Protein AF-A0A9E1M6R2-F1 (afdb_monomer)

Mean predicted aligned error: 16.64 Å

Foldseek 3Di:
DDDDDDDDDDDDDDDDDDDDDDDDDDDDDDDDDDDDDDDDDDDDPPPDDDDDDPLSVLLVVLVVCVVVLVLVVLLVSLVVVCVDPSSVQSNLVSLVSVLVVCVVVVVLVVSLVSLVSHPDPVSVVSNVVSVVSVQVQLQDWKKWKFKDFPVRDPPTDIDIFQDDAAEFEFDDFDPDDPWPQDAPKTKTWGGKMKMKMKIANSNQFKFFFKKKKKFWFQKAADDDFPCVVQQKDFDADPPRTGHTGIIMHTDGMDGHRDMDITMGIRDTIMIGRDQAATWMKIWIDTPPGDIDIGIHHYGYD

Solvent-accessible surface area (backbone atoms only — not comparable to full-atom values): 17392 Å² total; per-residue (Å²): 132,90,82,90,87,87,81,83,88,84,85,86,86,86,85,88,87,87,86,86,88,90,89,80,86,78,88,85,82,87,83,83,83,82,83,85,81,90,76,94,75,87,89,76,88,75,81,79,70,84,76,75,51,74,65,58,49,52,52,55,52,31,54,56,31,47,78,71,65,40,28,70,59,29,36,67,71,32,62,90,40,53,90,38,71,68,39,38,52,52,35,20,51,26,23,35,51,51,17,48,56,29,44,76,69,68,36,27,72,66,14,38,58,26,14,71,65,14,83,49,72,67,20,56,56,50,32,55,52,27,53,51,51,47,53,56,61,32,57,38,71,48,43,31,38,22,60,29,32,78,87,44,69,88,77,39,68,74,29,52,72,83,49,72,66,53,70,47,72,46,85,47,76,50,95,57,87,84,57,96,59,80,65,80,49,46,31,35,47,40,61,48,29,35,40,41,35,39,41,35,32,43,36,84,44,68,40,37,66,30,30,46,37,39,37,44,45,49,42,34,41,49,97,65,57,80,31,63,86,60,45,37,46,78,34,68,43,90,80,71,51,77,45,40,28,30,37,38,31,68,64,46,64,46,50,47,80,38,73,47,79,52,59,51,62,47,37,65,39,43,30,18,65,40,92,76,31,32,34,37,35,46,28,43,39,30,68,100,47,82,67,46,72,34,80,33,48,32,39,67,81

pLDDT: mean 73.63, std 22.1, range [27.33, 98.38]

Nearest PDB structures (foldseek):
  2jh2-assembly3_C  TM=4.286E-01  e=9.215E-04  Clostridium perfringens
  5efr-assembly1_A  TM=4.754E-01  e=1.009E+00  Rhodothermus marinus
  8jbc-assembly1_A  TM=6.191E-01  e=1.713E+00  Thermus thermophilus HB8
  8jbb-assembly1_B  TM=5.962E-01  e=2.044E+00  Thermus thermophilus HB8

Sequence (301 aa):
MQKKDNGMKKLLIIVIVLLSIIIVGGSMMFLVQIREKEEQSTGAVPTAVPTKTPEETIIEESKKLFSKGEYEQVISNLEPYTFNPEAEKLISYSHLNLGNELMNNEKYEEAIEHFRSSDESEAKEKLEICKKEVKKKSQIIVVQYAVNQSKNDEKGKYFSNGTGKLRFVSDTPLDGEWCDTGGKYITYTMPESMIHFVISNQTGKTLKNLKLILNFDGIALYESLDNTSNGFEYQNYINGLGGYAGAIGSFGTLQDGLQLSTTFSLQSSYSFDGSNGGNVTISVSADNFKTQSYKIPIVVK

Structure (mmCIF, N/CA/C/O backbone):
data_AF-A0A9E1M6R2-F1
#
_entry.id   AF-A0A9E1M6R2-F1
#
loop_
_atom_site.group_PDB
_atom_site.id
_atom_site.type_symbol
_atom_site.label_atom_id
_atom_site.label_alt_id
_atom_site.label_comp_id
_atom_site.label_asym_id
_atom_site.label_entity_id
_atom_site.label_seq_id
_atom_site.pdbx_PDB_ins_code
_atom_site.Cartn_x
_atom_site.Cartn_y
_atom_site.Cartn_z
_atom_site.occupancy
_atom_site.B_iso_or_equiv
_atom_site.auth_seq_id
_atom_site.auth_comp_id
_atom_site.auth_asym_id
_atom_site.auth_atom_id
_atom_site.pdbx_PDB_model_num
ATOM 1 N N . MET A 1 1 ? -38.088 -57.150 66.542 1.00 34.25 1 MET A N 1
ATOM 2 C CA . MET A 1 1 ? -36.724 -57.263 65.976 1.00 34.25 1 MET A CA 1
ATOM 3 C C . MET A 1 1 ? -36.508 -56.106 65.005 1.00 34.25 1 MET A C 1
ATOM 5 O O . MET A 1 1 ? -37.466 -55.727 64.354 1.00 34.25 1 MET A O 1
ATOM 9 N N . GLN A 1 2 ? -35.295 -55.536 65.035 1.00 35.91 2 GLN A N 1
ATOM 10 C CA . GLN A 1 2 ? -34.621 -54.531 64.172 1.00 35.91 2 GLN A CA 1
ATOM 11 C C . GLN A 1 2 ? -35.246 -54.251 62.775 1.00 35.91 2 GLN A C 1
ATOM 13 O O . GLN A 1 2 ? -35.790 -55.165 62.179 1.00 35.91 2 GLN A O 1
ATOM 18 N N . LYS A 1 3 ? -35.136 -53.078 62.125 1.00 33.22 3 LYS A N 1
ATOM 19 C CA . LYS A 1 3 ? -34.057 -52.067 62.096 1.00 33.22 3 LYS A CA 1
ATOM 20 C C . LYS A 1 3 ? -34.543 -50.776 61.387 1.00 33.22 3 LYS A C 1
ATOM 22 O O . LYS A 1 3 ? -35.443 -50.822 60.559 1.00 33.22 3 LYS A O 1
ATOM 27 N N . LYS A 1 4 ? -33.882 -49.665 61.724 1.00 43.06 4 LYS A N 1
ATOM 28 C CA . LYS A 1 4 ? -33.836 -48.332 61.081 1.00 43.06 4 LYS A CA 1
ATOM 29 C C . LYS A 1 4 ? -33.614 -48.404 59.556 1.00 43.06 4 LYS A C 1
ATOM 31 O O . LYS A 1 4 ? -32.762 -49.188 59.156 1.00 43.06 4 LYS A O 1
ATOM 36 N N . ASP A 1 5 ? -34.221 -47.496 58.783 1.00 37.03 5 ASP A N 1
ATOM 37 C CA . ASP A 1 5 ? -33.469 -46.719 57.781 1.00 37.03 5 ASP A CA 1
ATOM 38 C C . ASP A 1 5 ? -34.168 -45.412 57.352 1.00 37.03 5 ASP A C 1
ATOM 40 O O . ASP A 1 5 ? -35.364 -45.372 57.073 1.00 37.03 5 ASP A O 1
ATOM 44 N N . ASN A 1 6 ? -33.373 -44.338 57.347 1.00 43.81 6 ASN A N 1
ATOM 45 C CA . ASN A 1 6 ? -33.677 -42.982 56.883 1.00 43.81 6 ASN A CA 1
ATOM 46 C C . ASN A 1 6 ? -33.333 -42.885 55.389 1.00 43.81 6 ASN A C 1
ATOM 48 O O . ASN A 1 6 ? -32.253 -43.313 54.994 1.00 43.81 6 ASN A O 1
ATOM 52 N N . GLY A 1 7 ? -34.164 -42.227 54.575 1.00 32.25 7 GLY A N 1
ATOM 53 C CA . GLY A 1 7 ? -33.859 -42.060 53.150 1.00 32.25 7 GLY A CA 1
ATO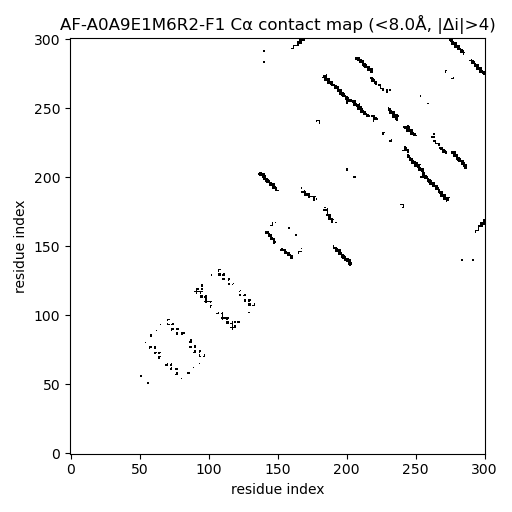M 54 C C . GLY A 1 7 ? -34.752 -41.067 52.411 1.00 32.25 7 GLY A C 1
ATOM 55 O O . GLY A 1 7 ? -35.666 -41.458 51.702 1.00 32.25 7 GLY A O 1
ATOM 56 N N . MET A 1 8 ? -34.460 -39.782 52.609 1.00 31.64 8 MET A N 1
ATOM 57 C CA . MET A 1 8 ? -34.693 -38.626 51.732 1.00 31.64 8 MET A CA 1
ATOM 58 C C . MET A 1 8 ? -35.264 -38.826 50.305 1.00 31.64 8 MET A C 1
ATOM 60 O O . MET A 1 8 ? -34.747 -39.604 49.510 1.00 31.64 8 MET A O 1
ATOM 64 N N . LYS A 1 9 ? -36.097 -37.830 49.950 1.00 35.94 9 LYS A N 1
ATOM 65 C CA . LYS A 1 9 ? -36.224 -37.142 48.644 1.00 35.94 9 LYS A CA 1
ATOM 66 C C . LYS A 1 9 ? -37.046 -37.824 47.546 1.00 35.94 9 LYS A C 1
ATOM 68 O O . LYS A 1 9 ? -36.566 -38.707 46.848 1.00 35.94 9 LYS A O 1
ATOM 73 N N . LYS A 1 10 ? -38.204 -37.214 47.263 1.00 34.09 10 LYS A N 1
ATOM 74 C CA . LYS A 1 10 ? -38.639 -36.825 45.907 1.00 34.09 10 LYS A CA 1
ATOM 75 C C . LYS A 1 10 ? -39.734 -35.752 46.010 1.00 34.09 10 LYS A C 1
ATOM 77 O O . LYS A 1 10 ? -40.898 -36.063 46.228 1.00 34.09 10 LYS A O 1
ATOM 82 N N . LEU A 1 11 ? -39.328 -34.487 45.886 1.00 34.81 11 LEU A N 1
ATOM 83 C CA . LEU A 1 11 ? -40.219 -33.356 45.622 1.00 34.81 11 LEU A CA 1
ATOM 84 C C . LEU A 1 11 ? -40.408 -33.288 44.098 1.00 34.81 11 LEU A C 1
ATOM 86 O O . LEU A 1 11 ? -39.423 -33.234 43.362 1.00 34.81 11 LEU A O 1
ATOM 90 N N . LEU A 1 12 ? -41.651 -33.368 43.631 1.00 29.39 12 LEU A N 1
ATOM 91 C CA . LEU A 1 12 ? -42.012 -33.356 42.214 1.00 29.39 12 LEU A CA 1
ATOM 92 C C . LEU A 1 12 ? -42.253 -31.896 41.787 1.00 29.39 12 LEU A C 1
ATOM 94 O O . LEU A 1 12 ? -43.190 -31.265 42.266 1.00 29.39 12 LEU A O 1
ATOM 98 N N . ILE A 1 13 ? -41.387 -31.351 40.929 1.00 35.69 13 ILE A N 1
ATOM 99 C CA . ILE A 1 13 ? -41.519 -30.004 40.347 1.00 35.69 13 ILE A CA 1
ATOM 100 C C . ILE A 1 13 ? -42.405 -30.115 39.098 1.00 35.69 13 ILE A C 1
ATOM 102 O O . ILE A 1 13 ? -42.062 -30.847 38.172 1.00 35.69 13 ILE A O 1
ATOM 106 N N . ILE A 1 14 ? -43.528 -29.394 39.056 1.00 32.38 14 ILE A N 1
ATOM 107 C CA . ILE A 1 14 ? -44.359 -29.240 37.851 1.00 32.38 14 ILE A CA 1
ATOM 108 C C . ILE A 1 14 ? -44.050 -27.869 37.240 1.00 32.38 14 ILE A C 1
ATOM 110 O O . ILE A 1 14 ? -44.327 -26.839 37.849 1.00 32.38 14 ILE A O 1
ATOM 114 N N . VAL A 1 15 ? -43.467 -27.869 36.039 1.00 33.22 15 VAL A N 1
ATOM 115 C CA . VAL A 1 15 ? -43.201 -26.683 35.210 1.00 33.22 15 VAL A CA 1
ATOM 116 C C . VAL A 1 15 ? -44.259 -26.632 34.107 1.00 33.22 15 VAL A C 1
ATOM 118 O O . VAL A 1 15 ? -44.383 -27.587 33.343 1.00 33.22 15 VAL A O 1
ATOM 121 N N . ILE A 1 16 ? -45.012 -25.535 34.001 1.00 33.88 16 ILE A N 1
ATOM 122 C CA . ILE A 1 16 ? -45.909 -25.269 32.865 1.00 33.88 16 ILE A CA 1
ATOM 123 C C . ILE A 1 16 ? -45.375 -24.035 32.132 1.00 33.88 16 ILE A C 1
ATOM 125 O O . ILE A 1 16 ? -45.380 -22.939 32.686 1.00 33.88 16 ILE A O 1
ATOM 129 N N . VAL A 1 17 ? -44.913 -24.220 30.891 1.00 33.38 17 VAL A N 1
ATOM 130 C CA . VAL A 1 17 ? -44.515 -23.150 29.960 1.00 33.38 17 VAL A CA 1
ATOM 131 C C . VAL A 1 17 ? -45.474 -23.183 28.773 1.00 33.38 17 VAL A C 1
ATOM 133 O O . VAL A 1 17 ? -45.620 -24.220 28.130 1.00 33.38 17 VAL A O 1
ATOM 136 N N . LEU A 1 18 ? -46.115 -22.054 28.472 1.00 27.95 18 LEU A N 1
ATOM 137 C CA . LEU A 1 18 ? -46.929 -21.857 27.271 1.00 27.95 18 LEU A CA 1
ATOM 138 C C . LEU A 1 18 ? -46.376 -20.642 26.516 1.00 27.95 18 LEU A C 1
ATOM 140 O O . LEU A 1 18 ? -46.246 -19.561 27.084 1.00 27.95 18 LEU A O 1
ATOM 144 N N . LEU A 1 19 ? -46.002 -20.860 25.254 1.00 39.41 19 LEU A N 1
ATOM 145 C CA . LEU A 1 19 ? -45.293 -19.925 24.376 1.00 39.41 19 LEU A CA 1
ATOM 146 C C . LEU A 1 19 ? -46.191 -19.601 23.171 1.00 39.41 19 LEU A C 1
ATOM 148 O O . LEU A 1 19 ? -46.704 -20.512 22.524 1.00 39.41 19 LEU A O 1
ATOM 152 N N . SER A 1 20 ? -46.380 -18.320 22.845 1.00 28.34 20 SER A N 1
ATOM 153 C CA . SER A 1 20 ? -46.915 -17.850 21.555 1.00 28.34 20 SER A CA 1
ATOM 154 C C . SER A 1 20 ? -46.425 -16.421 21.281 1.00 28.34 20 SER A C 1
ATOM 156 O O . SER A 1 20 ? -46.509 -15.559 22.149 1.00 28.34 20 SER A O 1
ATOM 158 N N . ILE A 1 21 ? -45.881 -16.208 20.081 1.00 39.59 21 ILE A N 1
ATOM 159 C CA . ILE A 1 21 ? -45.197 -14.999 19.577 1.00 39.59 21 ILE A CA 1
ATOM 160 C C . ILE A 1 21 ? -46.195 -14.088 18.825 1.00 39.59 21 ILE A C 1
ATOM 162 O O . ILE A 1 21 ? -47.072 -14.630 18.160 1.00 39.59 21 ILE A O 1
ATOM 166 N N . ILE A 1 22 ? -46.034 -12.748 18.877 1.00 32.75 22 ILE A N 1
ATOM 167 C CA . ILE A 1 22 ? -45.990 -11.784 17.735 1.00 32.75 22 ILE A CA 1
ATOM 168 C C . ILE A 1 22 ? -45.670 -10.350 18.238 1.00 32.75 22 ILE A C 1
ATOM 170 O O . ILE A 1 22 ? -46.000 -9.962 19.352 1.00 32.75 22 ILE A O 1
ATOM 174 N N . ILE A 1 23 ? -44.940 -9.626 17.384 1.00 43.47 23 ILE A N 1
ATOM 175 C CA . ILE A 1 23 ? -44.046 -8.465 17.551 1.00 43.47 23 ILE A CA 1
ATOM 176 C C . ILE A 1 23 ? -44.792 -7.114 17.582 1.00 43.47 23 ILE A C 1
ATOM 178 O O . ILE A 1 23 ? -45.722 -6.958 16.805 1.00 43.47 23 ILE A O 1
ATOM 182 N N . VAL A 1 24 ? -44.343 -6.140 18.398 1.00 31.27 24 VAL A N 1
ATOM 183 C CA . VAL A 1 24 ? -43.940 -4.743 18.050 1.00 31.27 24 VAL A CA 1
ATOM 184 C C . VAL A 1 24 ? -43.582 -4.003 19.352 1.00 31.27 24 VAL A C 1
ATOM 186 O O . VAL A 1 24 ? -44.430 -3.844 20.218 1.00 31.27 24 VAL A O 1
ATOM 189 N N . GLY A 1 25 ? -42.340 -3.509 19.443 1.00 33.47 25 GLY A N 1
ATOM 190 C CA . GLY A 1 25 ? -41.947 -2.342 20.249 1.00 33.47 25 GLY A CA 1
ATOM 191 C C . GLY A 1 25 ? -42.124 -2.418 21.771 1.00 33.47 25 GLY A C 1
ATOM 192 O O . GLY A 1 25 ? -43.194 -2.136 22.293 1.00 33.47 25 GLY A O 1
ATOM 193 N N . GLY A 1 26 ? -41.018 -2.640 22.486 1.00 30.48 26 GLY A N 1
ATOM 194 C CA . GLY A 1 26 ? -40.918 -2.371 23.924 1.00 30.48 26 GLY 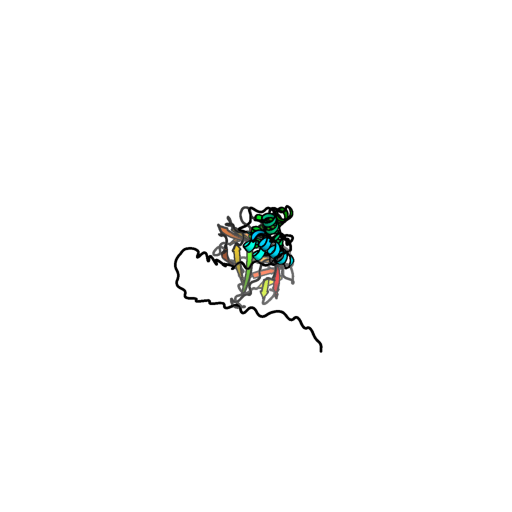A CA 1
ATOM 195 C C . GLY A 1 26 ? -40.757 -3.633 24.765 1.00 30.48 26 GLY A C 1
ATOM 196 O O . GLY A 1 26 ? -41.666 -4.445 24.882 1.00 30.48 26 GLY A O 1
ATOM 197 N N . SER A 1 27 ? -39.562 -3.774 25.334 1.00 32.22 27 SER A N 1
ATOM 198 C CA . SER A 1 27 ? -39.138 -4.708 26.385 1.00 32.22 27 SER A CA 1
ATOM 199 C C . SER A 1 27 ? -40.266 -5.326 27.232 1.00 32.22 27 SER A C 1
ATOM 201 O O . SER A 1 27 ? -40.886 -4.638 28.044 1.00 32.22 27 SER A O 1
ATOM 203 N N . MET A 1 28 ? -40.469 -6.645 27.111 1.00 30.80 28 MET A N 1
ATOM 204 C CA . MET A 1 28 ? -41.225 -7.435 28.090 1.00 30.8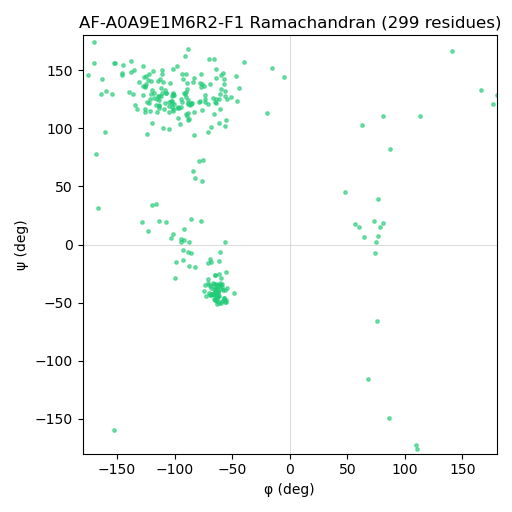0 28 MET A CA 1
ATOM 205 C C . MET A 1 28 ? -40.346 -7.737 29.309 1.00 30.80 28 MET A C 1
ATOM 207 O O . MET A 1 28 ? -39.296 -8.363 29.187 1.00 30.80 28 MET A O 1
ATOM 211 N N . MET A 1 29 ? -40.810 -7.331 30.488 1.00 29.52 29 MET A N 1
ATOM 212 C CA . MET A 1 29 ? -40.253 -7.712 31.783 1.00 29.52 29 MET A CA 1
ATOM 213 C C . MET A 1 29 ? -41.076 -8.897 32.321 1.00 29.52 29 MET A C 1
ATOM 215 O O . MET A 1 29 ? -42.281 -8.759 32.529 1.00 29.52 29 MET A O 1
ATOM 219 N N . PHE A 1 30 ? -40.464 -10.068 32.523 1.00 33.03 30 PHE A N 1
ATOM 220 C CA . PHE A 1 30 ? -41.125 -11.208 33.172 1.00 33.03 30 PHE A CA 1
ATOM 221 C C . PHE A 1 30 ? -40.928 -11.124 34.691 1.00 33.03 30 PHE A C 1
ATOM 223 O O . PHE A 1 30 ? -39.815 -11.274 35.186 1.00 33.03 30 PHE A O 1
ATOM 230 N N . LEU A 1 31 ? -42.014 -10.910 35.438 1.00 27.33 31 LEU A N 1
ATOM 231 C CA . LEU A 1 31 ? -42.041 -11.024 36.898 1.00 27.33 31 LEU A CA 1
ATOM 232 C C . LEU A 1 31 ? -42.544 -12.420 37.283 1.00 27.33 31 LEU A C 1
ATOM 234 O O . LEU A 1 31 ? -43.740 -12.700 37.218 1.00 27.33 31 LEU A O 1
ATOM 238 N N . VAL A 1 32 ? -41.632 -13.300 37.698 1.00 31.05 32 VAL A N 1
ATOM 239 C CA . VAL A 1 32 ? -41.983 -14.577 38.334 1.00 31.05 32 VAL A CA 1
ATOM 240 C C . VAL A 1 32 ? -42.116 -14.332 39.838 1.00 31.05 32 VAL A C 1
ATOM 242 O O . VAL A 1 32 ? -41.119 -14.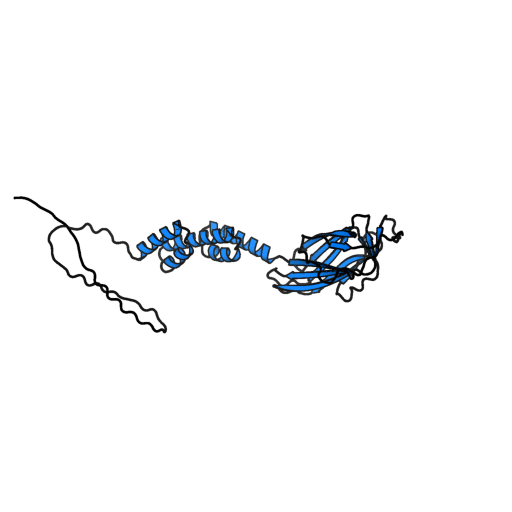142 40.528 1.00 31.05 32 VAL A O 1
ATOM 245 N N . GLN A 1 33 ? -43.346 -14.327 40.361 1.00 30.38 33 GLN A N 1
ATOM 246 C CA . GLN A 1 33 ? -43.585 -14.365 41.807 1.00 30.38 33 GLN A CA 1
ATOM 247 C C . GLN A 1 33 ? -43.630 -15.821 42.286 1.00 30.38 33 GLN A C 1
ATOM 249 O O . GLN A 1 33 ? -44.595 -16.539 42.027 1.00 30.38 33 GLN A O 1
ATOM 254 N N . ILE A 1 34 ? -42.594 -16.250 43.009 1.00 36.25 34 ILE A N 1
ATOM 255 C CA . ILE A 1 34 ? -42.606 -17.505 43.769 1.00 36.25 34 ILE A CA 1
ATOM 256 C C . ILE A 1 34 ? -43.232 -17.207 45.137 1.00 36.25 34 ILE A C 1
ATOM 258 O O . ILE A 1 34 ? -42.744 -16.351 45.872 1.00 36.25 34 ILE A O 1
ATOM 262 N N . ARG A 1 35 ? -44.331 -17.890 45.475 1.00 33.12 35 ARG A N 1
ATOM 263 C CA . ARG A 1 35 ? -44.997 -17.798 46.783 1.00 33.12 35 ARG A CA 1
ATOM 264 C C . ARG A 1 35 ? -44.662 -19.061 47.578 1.00 33.12 35 ARG A C 1
ATOM 266 O O . ARG A 1 35 ? -45.255 -20.109 47.329 1.00 33.12 35 ARG A O 1
ATOM 273 N N . GLU A 1 36 ? -43.696 -18.983 48.490 1.00 35.50 36 GLU A N 1
ATOM 274 C CA . GLU A 1 36 ? -43.410 -20.079 49.422 1.00 35.50 36 GLU A CA 1
ATOM 275 C C . GLU A 1 36 ? -44.438 -20.105 50.561 1.00 35.50 36 GLU A C 1
ATOM 277 O O . GLU A 1 36 ? -44.886 -19.072 51.060 1.00 35.50 36 GLU A O 1
ATOM 282 N N . LYS A 1 37 ? -44.859 -21.318 50.926 1.00 30.59 37 LYS A N 1
ATOM 283 C CA . LYS A 1 37 ? -45.813 -21.606 51.997 1.00 30.59 37 LYS A CA 1
ATOM 284 C C . LYS A 1 37 ? -44.995 -21.911 53.255 1.00 30.59 37 LYS A C 1
ATOM 286 O O . LYS A 1 37 ? -44.219 -22.861 53.242 1.00 30.59 37 LYS A O 1
ATOM 291 N N . GLU A 1 38 ? -45.147 -21.112 54.308 1.00 33.72 38 GLU A N 1
ATOM 292 C CA . GLU A 1 38 ? -44.498 -21.364 55.600 1.00 33.72 38 GLU A CA 1
ATOM 293 C C . GLU A 1 38 ? -45.065 -22.631 56.259 1.00 33.72 38 GLU A C 1
ATOM 295 O O . GLU A 1 38 ? -46.271 -22.734 56.492 1.00 33.72 38 GLU A O 1
ATOM 300 N N . GLU A 1 39 ? -44.187 -23.568 56.620 1.00 32.66 39 GLU A N 1
ATOM 301 C CA . GLU A 1 39 ? -44.445 -24.560 57.666 1.00 32.66 39 GLU A CA 1
ATOM 302 C C . GLU A 1 39 ? -43.490 -24.298 58.838 1.00 32.66 39 GLU A C 1
ATOM 304 O O . GLU A 1 39 ? -42.267 -24.320 58.697 1.00 32.66 39 GLU A O 1
ATOM 309 N N . GLN A 1 40 ? -44.068 -24.028 60.012 1.00 37.50 40 GLN A N 1
ATOM 310 C CA . GLN A 1 40 ? -43.354 -23.909 61.280 1.00 37.50 40 GLN A CA 1
ATOM 311 C C . GLN A 1 40 ? -42.720 -25.250 61.668 1.00 37.50 40 GLN A C 1
ATOM 313 O O . GLN A 1 40 ? -43.425 -26.227 61.914 1.00 37.50 40 GLN A O 1
ATOM 318 N N . SER A 1 41 ? -41.397 -25.268 61.842 1.00 32.44 41 SER A N 1
ATOM 319 C CA . SER A 1 41 ? -40.707 -26.301 62.615 1.00 32.44 41 SER A CA 1
ATOM 320 C C . SER A 1 41 ? -39.593 -25.682 63.454 1.00 32.44 41 SER A C 1
ATOM 322 O O . SER A 1 41 ? -38.784 -24.881 62.994 1.00 32.44 41 SER A O 1
ATOM 324 N N . THR A 1 42 ? -39.599 -26.057 64.724 1.00 38.22 42 THR A N 1
ATOM 325 C CA . THR A 1 42 ? -38.777 -25.576 65.833 1.00 38.22 42 THR A CA 1
ATOM 326 C C . THR A 1 42 ? -37.269 -25.767 65.636 1.00 38.22 42 THR A C 1
ATOM 328 O O . THR A 1 42 ? -36.822 -26.879 65.373 1.00 38.22 42 THR A O 1
ATOM 331 N N . GLY A 1 43 ? -36.494 -24.715 65.932 1.00 40.28 43 GLY A N 1
ATOM 332 C CA . GLY A 1 43 ? -35.171 -24.823 66.562 1.00 40.28 43 GLY A CA 1
ATOM 333 C C . GLY A 1 43 ? -33.948 -25.020 65.660 1.00 40.28 43 GLY A C 1
ATOM 334 O O . GLY A 1 43 ? -33.424 -26.123 65.582 1.00 40.28 43 GLY A O 1
ATOM 335 N N . ALA A 1 44 ? -33.431 -23.926 65.095 1.00 36.00 44 ALA A N 1
ATOM 336 C CA . ALA A 1 44 ? -32.004 -23.568 65.014 1.00 36.00 44 ALA A CA 1
ATOM 337 C C . ALA A 1 44 ? -31.904 -22.229 64.268 1.00 36.00 44 ALA A C 1
ATOM 339 O O . ALA A 1 44 ? -32.477 -22.098 63.192 1.00 36.00 44 ALA A O 1
ATOM 340 N N . VAL A 1 45 ? -31.205 -21.235 64.825 1.00 38.62 45 VAL A N 1
ATOM 341 C CA . VAL A 1 45 ? -30.876 -19.994 64.102 1.00 38.62 45 VAL A CA 1
ATOM 342 C C . VAL A 1 45 ? -29.930 -20.379 62.961 1.00 38.62 45 VAL A C 1
ATOM 344 O O . VAL A 1 45 ? -28.807 -20.797 63.256 1.00 38.62 45 VAL A O 1
ATOM 347 N N . PRO A 1 46 ? -30.326 -20.287 61.679 1.00 40.56 46 PRO A N 1
ATOM 348 C CA . PRO A 1 46 ? -29.383 -20.470 60.595 1.00 40.56 46 PRO A CA 1
ATOM 349 C C . PRO A 1 46 ? -28.522 -19.211 60.562 1.00 40.56 46 PRO A C 1
ATOM 351 O O . PRO A 1 46 ? -29.033 -18.098 60.437 1.00 40.56 46 PRO A O 1
ATOM 354 N N . THR A 1 47 ? -27.211 -19.371 60.689 1.00 43.84 47 THR A N 1
ATOM 355 C CA . THR A 1 47 ? -26.251 -18.339 60.309 1.00 43.84 47 THR A CA 1
ATOM 356 C C . THR A 1 47 ? -26.531 -17.986 58.850 1.00 43.84 47 THR A C 1
ATOM 358 O O . THR A 1 47 ? -26.289 -18.799 57.959 1.00 43.84 47 THR A O 1
ATOM 361 N N . ALA A 1 48 ? -27.113 -16.809 58.609 1.00 46.19 48 ALA A N 1
ATOM 362 C CA . ALA A 1 48 ? -27.387 -16.319 57.269 1.00 46.19 48 ALA A CA 1
ATOM 363 C C . ALA A 1 48 ? -26.054 -16.170 56.526 1.00 46.19 48 ALA A C 1
ATOM 365 O O . ALA A 1 48 ? -25.268 -15.265 56.804 1.00 46.19 48 ALA A O 1
ATOM 366 N N . VAL A 1 49 ? -25.775 -17.098 55.613 1.00 50.03 49 VAL A N 1
ATOM 367 C CA . VAL A 1 49 ? -24.738 -16.913 54.598 1.00 50.03 49 VAL A CA 1
ATOM 368 C C . VAL A 1 49 ? -25.215 -15.744 53.731 1.00 50.03 49 VAL A C 1
ATOM 370 O O . VAL A 1 49 ? -26.348 -15.811 53.253 1.00 50.03 49 VAL A O 1
ATOM 373 N N . PRO A 1 50 ? -24.429 -14.669 53.540 1.00 51.44 50 PRO A N 1
ATOM 374 C CA . PRO A 1 50 ? -24.855 -13.561 52.697 1.00 51.44 50 PRO A CA 1
ATOM 375 C C . PRO A 1 50 ? -25.078 -14.080 51.275 1.00 51.44 50 PRO A C 1
ATOM 377 O O . PRO A 1 50 ? -24.150 -14.586 50.639 1.00 51.44 50 PRO A O 1
ATOM 380 N N . THR A 1 51 ? -26.312 -14.011 50.785 1.00 67.00 51 THR A N 1
ATOM 381 C CA . THR A 1 51 ? -26.633 -14.309 49.390 1.00 67.00 51 THR A CA 1
ATOM 382 C C . THR A 1 51 ? -26.082 -13.171 48.536 1.00 67.00 51 THR A C 1
ATOM 384 O O . THR A 1 51 ? -26.455 -12.019 48.752 1.00 67.00 51 THR A O 1
ATOM 387 N N . LYS A 1 52 ? -25.184 -13.485 47.593 1.00 75.00 52 LYS A N 1
ATOM 388 C CA . LYS A 1 52 ? -24.639 -12.500 46.647 1.00 75.00 52 LYS A CA 1
ATOM 389 C C . LYS A 1 52 ? -25.769 -11.840 45.869 1.00 75.00 52 LYS A C 1
ATOM 391 O O . LYS A 1 52 ? -26.745 -12.499 45.499 1.00 75.00 52 LYS A O 1
ATOM 396 N N . THR A 1 53 ? -25.632 -10.549 45.612 1.00 83.69 53 THR A N 1
ATOM 397 C CA . THR A 1 53 ? -26.565 -9.826 44.750 1.00 83.69 53 THR A CA 1
ATOM 398 C C . THR A 1 53 ? -26.466 -10.341 43.301 1.00 83.69 53 THR A C 1
ATOM 400 O O . THR A 1 53 ? -25.453 -10.944 42.917 1.00 83.69 53 THR A O 1
ATOM 403 N N . PRO A 1 54 ? -27.497 -10.124 42.461 1.00 85.75 54 PRO A N 1
ATOM 404 C CA . PRO A 1 54 ? -27.420 -10.451 41.036 1.00 85.75 54 PRO A CA 1
ATOM 405 C C . PRO A 1 54 ? -26.217 -9.796 40.337 1.00 85.75 54 PRO A C 1
ATOM 407 O O . PRO A 1 54 ? -25.565 -10.435 39.520 1.00 85.75 54 PRO A O 1
ATOM 410 N N . GLU A 1 55 ? -25.879 -8.560 40.713 1.00 88.81 55 GLU A N 1
ATOM 411 C CA . GLU A 1 55 ? -24.711 -7.825 40.212 1.00 88.81 55 GLU A CA 1
ATOM 412 C C . GLU A 1 55 ? -23.390 -8.518 40.575 1.00 88.81 55 GLU A C 1
ATOM 414 O O . GLU A 1 55 ? -22.583 -8.810 39.696 1.00 88.81 55 GLU A O 1
ATOM 419 N N . GLU A 1 56 ? -23.186 -8.859 41.851 1.00 90.00 56 GLU A N 1
ATOM 420 C CA . GLU A 1 56 ? -21.985 -9.580 42.302 1.00 90.00 56 GLU A CA 1
ATOM 421 C C . GLU A 1 56 ? -21.840 -10.941 41.608 1.00 90.00 56 GLU A C 1
ATOM 423 O O . GLU A 1 56 ? -20.728 -11.377 41.304 1.00 90.00 56 GLU A O 1
ATOM 428 N N . THR A 1 57 ? -22.966 -11.601 41.324 1.00 92.56 57 THR A N 1
ATOM 429 C CA . THR A 1 57 ? -22.991 -12.871 40.587 1.00 92.56 57 THR A CA 1
ATOM 430 C C . THR A 1 57 ? -22.517 -12.679 39.144 1.00 92.56 57 THR A C 1
ATOM 432 O O . THR A 1 57 ? -21.636 -13.411 38.692 1.00 92.56 57 THR A O 1
ATOM 435 N N . ILE A 1 58 ? -23.024 -11.657 38.446 1.00 94.75 58 ILE A N 1
ATOM 436 C CA . ILE A 1 58 ? -22.630 -11.334 37.064 1.00 94.75 58 ILE A CA 1
ATOM 437 C C . ILE A 1 58 ? -21.154 -10.921 36.989 1.00 94.75 58 ILE A C 1
ATOM 439 O O . ILE A 1 58 ? -20.441 -11.338 36.072 1.00 94.75 58 ILE A O 1
ATOM 443 N N . ILE A 1 59 ? -20.655 -10.157 37.966 1.00 94.75 59 ILE A N 1
ATOM 444 C CA . ILE A 1 59 ? -19.235 -9.786 38.046 1.00 94.75 59 ILE A CA 1
ATOM 445 C C . ILE A 1 59 ? -18.358 -11.032 38.231 1.00 94.75 59 ILE A C 1
ATOM 447 O O . ILE A 1 59 ? -17.340 -11.181 37.551 1.00 94.75 59 ILE A O 1
ATOM 451 N N . GLU A 1 60 ? -18.739 -11.969 39.102 1.00 95.00 60 GLU A N 1
ATOM 452 C CA . GLU A 1 60 ? -17.990 -13.218 39.276 1.00 95.00 60 GLU A CA 1
ATOM 453 C C . GLU A 1 60 ? -18.011 -14.127 38.045 1.00 95.00 60 GLU A C 1
ATOM 455 O O . GLU A 1 60 ? -17.000 -14.760 37.732 1.00 95.00 60 GLU A O 1
ATOM 460 N N . GLU A 1 61 ? -19.136 -14.211 37.340 1.00 96.00 61 GLU A N 1
ATOM 461 C CA . GLU A 1 61 ? -19.225 -14.939 36.073 1.00 96.00 61 GLU A CA 1
ATOM 462 C C . GLU A 1 61 ? -18.347 -14.291 35.001 1.00 96.00 61 GLU A C 1
ATOM 464 O O . GLU A 1 61 ? -17.583 -14.982 34.325 1.00 96.00 61 GLU A O 1
ATOM 469 N N . SER A 1 62 ? -18.351 -12.963 34.929 1.00 97.19 62 SER A N 1
ATOM 470 C CA . SER A 1 62 ? -17.525 -12.205 33.991 1.00 97.19 62 SER A CA 1
ATOM 471 C C . SER A 1 62 ? -16.029 -12.352 34.282 1.00 97.19 62 SER A C 1
ATOM 473 O O . SER A 1 62 ? -15.238 -12.484 33.354 1.00 97.19 62 SER A O 1
ATOM 475 N N . LYS A 1 63 ? -15.609 -12.476 35.548 1.00 97.31 63 LYS A N 1
ATOM 476 C CA . LYS A 1 63 ? -14.216 -12.835 35.892 1.00 97.31 63 LYS A CA 1
ATOM 477 C C . LYS A 1 63 ? -13.809 -14.211 35.351 1.00 97.31 63 LYS A C 1
ATOM 479 O O . LYS A 1 63 ? -12.654 -14.404 34.974 1.00 97.31 63 LYS A O 1
ATOM 484 N N . LYS A 1 64 ? -14.737 -15.176 35.307 1.00 97.50 64 LYS A N 1
ATOM 485 C CA . LYS A 1 64 ? -14.483 -16.510 34.727 1.00 97.50 64 LYS A CA 1
ATOM 486 C C . LYS A 1 64 ? -14.415 -16.468 33.203 1.00 97.50 64 LYS A C 1
ATOM 488 O O . LYS A 1 64 ? -13.667 -17.244 32.623 1.00 97.50 64 LYS A O 1
ATOM 493 N N . LEU A 1 65 ? -15.202 -15.608 32.559 1.00 97.88 65 LEU A N 1
ATOM 494 C CA . LEU A 1 65 ? -15.118 -15.373 31.114 1.00 97.88 65 LEU A CA 1
ATOM 495 C C . LEU A 1 65 ? -13.797 -14.682 30.758 1.00 97.88 65 LEU A C 1
ATOM 497 O O . LEU A 1 65 ? -13.096 -15.116 29.848 1.00 97.88 65 LEU A O 1
ATOM 501 N N . PHE A 1 66 ? -13.394 -13.693 31.557 1.00 97.56 66 PHE A N 1
ATOM 502 C CA . PHE A 1 66 ? -12.123 -12.992 31.404 1.00 97.56 66 PHE A CA 1
ATOM 503 C C . PHE A 1 66 ? -10.927 -13.949 31.454 1.00 97.56 66 PHE A C 1
ATOM 505 O O . PHE A 1 66 ? -10.056 -13.897 30.593 1.00 97.56 66 PHE A O 1
ATOM 512 N N . SER A 1 67 ? -10.893 -14.880 32.415 1.00 96.88 67 SER A N 1
ATOM 513 C CA . SER A 1 67 ? -9.795 -15.854 32.517 1.00 96.88 67 SER A CA 1
ATOM 514 C C . SER A 1 67 ? -9.749 -16.875 31.375 1.00 96.88 67 SER A C 1
ATOM 516 O O . SER A 1 67 ? -8.727 -17.538 31.198 1.00 96.88 67 SER A O 1
ATOM 518 N N . LYS A 1 68 ? -10.828 -16.996 30.593 1.00 97.19 68 LYS A N 1
ATOM 519 C CA . LYS A 1 68 ? -10.884 -17.797 29.363 1.00 97.19 68 LYS A CA 1
ATOM 520 C C . LYS A 1 68 ? -10.550 -16.999 28.100 1.00 97.19 68 LYS A C 1
ATOM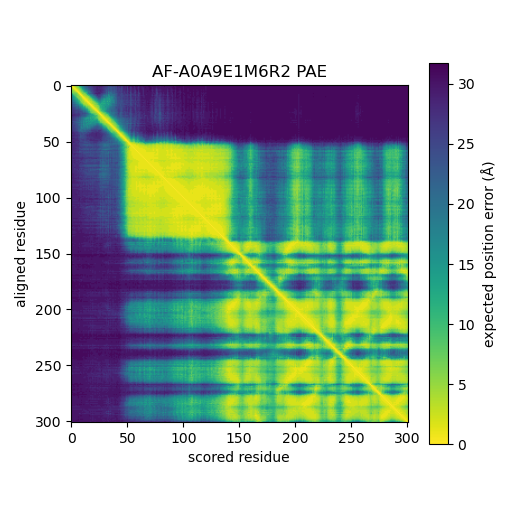 522 O O . LYS A 1 68 ? -10.485 -17.596 27.032 1.00 97.19 68 LYS A O 1
ATOM 527 N N . GLY A 1 69 ? -10.354 -15.686 28.215 1.00 96.06 69 GLY A N 1
ATOM 528 C CA . GLY A 1 69 ? -10.156 -14.794 27.074 1.00 96.06 69 GLY A CA 1
ATOM 529 C C . GLY A 1 69 ? -11.443 -14.417 26.335 1.00 96.06 69 GLY A C 1
ATOM 530 O O . GLY A 1 69 ? -11.377 -13.909 25.226 1.00 96.06 69 GLY A O 1
ATOM 531 N N . GLU A 1 70 ? -12.624 -14.650 26.916 1.00 97.38 70 GLU A N 1
ATOM 532 C CA . GLU A 1 70 ? -13.915 -14.323 26.286 1.00 97.38 70 GLU A CA 1
ATOM 533 C C . GLU A 1 70 ? -14.268 -12.831 26.490 1.00 97.38 70 GLU A C 1
ATOM 535 O O . GLU A 1 70 ? -15.295 -12.489 27.081 1.00 97.38 70 GLU A O 1
ATOM 540 N N . TYR A 1 71 ? -13.382 -11.928 26.054 1.00 97.69 71 TYR A N 1
ATOM 541 C CA . TYR A 1 71 ? -13.409 -10.501 26.399 1.00 97.69 71 TYR A CA 1
ATOM 542 C C . TYR A 1 71 ? -14.637 -9.747 25.869 1.00 97.69 71 TYR A C 1
ATOM 544 O O . TYR A 1 71 ? -15.171 -8.902 26.587 1.00 97.69 71 TYR A O 1
ATOM 552 N N . GLU A 1 72 ? -15.142 -10.052 24.668 1.00 97.12 72 GLU A N 1
ATOM 553 C CA . GLU A 1 72 ? -16.358 -9.410 24.144 1.00 97.12 72 GLU A CA 1
ATOM 554 C C . GLU A 1 72 ? -17.583 -9.709 25.014 1.00 97.12 72 GLU A C 1
ATOM 556 O O . GLU A 1 72 ? -18.395 -8.821 25.279 1.00 97.12 72 GLU A O 1
ATOM 561 N N . GLN A 1 73 ? -17.707 -10.950 25.496 1.00 97.12 73 GLN A N 1
ATOM 562 C CA . GLN A 1 73 ? -18.801 -11.335 26.389 1.00 97.12 73 GLN A CA 1
ATOM 563 C C . GLN A 1 73 ? -18.666 -10.654 27.751 1.00 97.12 73 GLN A C 1
ATOM 565 O O . GLN A 1 73 ? -19.671 -10.239 28.320 1.00 97.12 73 GLN A O 1
ATOM 570 N N . VAL A 1 74 ? -17.440 -10.492 28.262 1.00 97.88 74 VAL A N 1
ATOM 571 C CA . VAL A 1 74 ? -17.190 -9.728 29.495 1.00 97.88 74 VAL A CA 1
ATOM 572 C C . VAL A 1 74 ? -17.670 -8.288 29.346 1.00 97.88 74 VAL A C 1
ATOM 574 O O . VAL A 1 74 ? -18.408 -7.809 30.204 1.00 97.88 74 VAL A O 1
ATOM 577 N N . ILE A 1 75 ? -17.296 -7.617 28.251 1.00 97.44 75 ILE A N 1
ATOM 578 C CA . ILE A 1 75 ? -17.720 -6.239 27.973 1.00 97.44 75 ILE A CA 1
ATOM 579 C C . ILE A 1 75 ? -19.250 -6.170 27.898 1.00 97.44 75 ILE A C 1
ATOM 581 O O . ILE A 1 75 ? -19.856 -5.379 28.615 1.00 97.44 75 ILE A O 1
ATOM 585 N N . SER A 1 76 ? -19.883 -7.045 27.110 1.00 97.25 76 SER A N 1
ATOM 586 C CA . SER A 1 76 ? -21.341 -7.049 26.938 1.00 97.25 76 SER A CA 1
ATOM 587 C C . SER A 1 76 ? -22.106 -7.341 28.233 1.00 97.25 76 SER A C 1
ATOM 589 O O . SER A 1 76 ? -23.156 -6.742 28.462 1.00 97.25 76 SER A O 1
ATOM 591 N N . ASN A 1 77 ? -21.610 -8.248 29.079 1.00 96.38 77 ASN A N 1
ATOM 592 C CA . ASN A 1 77 ? -22.264 -8.598 30.341 1.00 96.38 77 ASN A CA 1
ATOM 593 C C . ASN A 1 77 ? -22.159 -7.477 31.379 1.00 96.38 77 ASN A C 1
ATOM 595 O O . ASN A 1 77 ? -23.058 -7.321 32.206 1.00 96.38 77 ASN A O 1
ATOM 599 N N . LEU A 1 78 ? -21.055 -6.724 31.360 1.00 96.56 78 LEU A N 1
ATOM 600 C CA . LEU A 1 78 ? -20.741 -5.722 32.376 1.00 96.56 78 LEU A CA 1
ATOM 601 C C . LEU A 1 78 ? -21.086 -4.289 31.973 1.00 96.56 78 LEU A C 1
ATOM 603 O O . LEU A 1 78 ? -21.161 -3.440 32.858 1.00 96.56 78 LEU A O 1
ATOM 607 N N . GLU A 1 79 ? -21.342 -4.006 30.693 1.00 94.50 79 GLU A N 1
ATOM 608 C CA . GLU A 1 79 ? -21.749 -2.680 30.204 1.00 94.50 79 GLU A CA 1
ATOM 609 C C . GLU A 1 79 ? -22.897 -2.044 31.027 1.00 94.50 79 GLU A C 1
ATOM 611 O O . GLU A 1 79 ? -22.788 -0.864 31.381 1.00 94.50 79 GLU A O 1
ATOM 616 N N . PRO A 1 80 ? -23.947 -2.785 31.453 1.00 95.12 80 PRO A N 1
ATOM 617 C CA . PRO A 1 80 ? -25.008 -2.223 32.297 1.00 95.12 80 PRO A CA 1
ATOM 618 C C . PRO A 1 80 ? -24.573 -1.868 33.731 1.00 95.12 80 PRO A C 1
ATOM 620 O O . PRO A 1 80 ? -25.321 -1.200 34.445 1.00 95.12 80 PRO A O 1
ATOM 623 N N . TYR A 1 81 ? -23.394 -2.321 34.167 1.00 94.44 81 TYR A N 1
ATOM 624 C CA . TYR A 1 81 ? -22.889 -2.245 35.544 1.00 94.44 81 TYR A CA 1
ATOM 625 C C . TYR A 1 81 ? -21.665 -1.328 35.686 1.00 94.44 81 TYR A C 1
ATOM 627 O O . TYR A 1 81 ? -20.933 -1.416 36.666 1.00 94.44 81 TYR A O 1
ATOM 635 N N . THR A 1 82 ? -21.442 -0.413 34.741 1.00 90.75 82 THR A N 1
ATOM 636 C CA . THR A 1 82 ? -20.296 0.526 34.725 1.00 90.75 82 THR A CA 1
ATOM 637 C C . THR A 1 82 ? -20.231 1.484 35.919 1.00 90.75 82 THR A C 1
ATOM 639 O O . THR A 1 82 ? -19.185 2.068 36.172 1.00 90.75 82 THR A O 1
ATOM 642 N N . PHE A 1 83 ? -21.306 1.622 36.702 1.00 91.25 83 PHE A N 1
ATOM 643 C CA . PHE A 1 83 ? -21.279 2.345 37.980 1.00 91.25 83 PHE A CA 1
ATOM 644 C C . PHE A 1 83 ? -20.506 1.598 39.083 1.00 91.25 83 PHE A C 1
ATOM 646 O O . PHE A 1 83 ? -20.173 2.196 40.107 1.00 91.25 83 PHE A O 1
ATOM 653 N N . ASN A 1 84 ? -20.243 0.299 38.904 1.00 94.31 84 ASN A N 1
ATOM 654 C CA . ASN A 1 84 ? -19.429 -0.503 39.804 1.00 94.31 84 ASN A CA 1
ATOM 655 C C . ASN A 1 84 ? -17.945 -0.415 39.390 1.00 94.31 84 ASN A C 1
ATOM 657 O O . ASN A 1 84 ? -17.601 -0.858 38.290 1.00 94.31 84 ASN A O 1
ATOM 661 N N . PRO A 1 85 ? -17.040 0.059 40.272 1.00 94.69 85 PRO A N 1
ATOM 662 C CA . PRO A 1 85 ? -15.621 0.212 39.939 1.00 94.69 85 PRO A CA 1
ATOM 663 C C . PRO A 1 85 ? -14.917 -1.092 39.537 1.00 94.69 85 PRO A C 1
ATOM 665 O O . PRO A 1 85 ? -13.941 -1.072 38.791 1.00 94.69 85 PRO A O 1
ATOM 668 N N . GLU A 1 86 ? -15.372 -2.242 40.041 1.00 94.69 86 GLU A N 1
ATOM 669 C CA . GLU A 1 86 ? -14.815 -3.538 39.657 1.00 94.69 86 GLU A CA 1
ATOM 670 C C . GLU A 1 86 ? -15.257 -3.952 38.249 1.00 94.69 86 GLU A C 1
ATOM 672 O O . GLU A 1 86 ? -14.438 -4.460 37.480 1.00 94.69 86 GLU A O 1
ATOM 677 N N . ALA A 1 87 ? -16.520 -3.700 37.896 1.00 95.12 87 ALA A N 1
ATOM 678 C CA . ALA A 1 87 ? -17.026 -3.943 36.549 1.00 95.12 87 ALA A CA 1
ATOM 679 C C . ALA A 1 87 ? -16.330 -3.029 35.530 1.00 95.12 87 ALA A C 1
ATOM 681 O O . ALA A 1 87 ? -15.820 -3.519 34.526 1.00 95.12 87 ALA A O 1
ATOM 682 N N . GLU A 1 88 ? -16.219 -1.732 35.833 1.00 96.25 88 GLU A N 1
ATOM 683 C CA . GLU A 1 88 ? -15.505 -0.746 35.011 1.00 96.25 88 GLU A CA 1
ATOM 684 C C . GLU A 1 88 ? -14.049 -1.169 34.762 1.00 96.25 88 GLU A C 1
ATOM 686 O O . GLU A 1 88 ? -13.587 -1.226 33.619 1.00 96.25 88 GLU A O 1
ATOM 691 N N . LYS A 1 89 ? -13.337 -1.577 35.820 1.00 96.56 89 LYS A N 1
ATOM 692 C CA . LYS A 1 89 ? -11.955 -2.053 35.702 1.00 96.56 89 LYS A CA 1
ATOM 693 C C . LYS A 1 89 ? -11.844 -3.308 34.834 1.00 96.56 89 LYS A C 1
ATOM 695 O O . LYS A 1 89 ? -10.917 -3.432 34.033 1.00 96.56 89 LYS A O 1
ATOM 700 N N . LEU A 1 90 ? -12.773 -4.251 34.983 1.00 97.19 90 LEU A N 1
ATOM 701 C CA . LEU A 1 90 ? -12.764 -5.492 34.211 1.00 97.19 90 LEU A CA 1
ATOM 702 C C . LEU A 1 90 ? -13.100 -5.250 32.727 1.00 97.19 90 LEU A C 1
ATOM 704 O O . LEU A 1 90 ? -12.497 -5.887 31.861 1.00 97.19 90 LEU A O 1
ATOM 708 N N . ILE A 1 91 ? -13.981 -4.292 32.424 1.00 97.62 91 ILE A N 1
ATOM 709 C CA . ILE A 1 91 ? -14.253 -3.813 31.058 1.00 97.62 91 ILE A CA 1
ATOM 710 C C . ILE A 1 91 ? -12.994 -3.183 30.450 1.00 97.62 91 ILE A C 1
ATOM 712 O O . ILE A 1 91 ? -12.601 -3.567 29.348 1.00 97.62 91 ILE A O 1
ATOM 716 N N . SER A 1 92 ? -12.317 -2.287 31.180 1.00 97.50 92 SER A N 1
ATOM 717 C CA . SER A 1 92 ? -11.067 -1.645 30.735 1.00 97.50 92 SER A CA 1
ATOM 718 C C . SER A 1 92 ? -9.998 -2.686 30.368 1.00 97.50 92 SER A C 1
ATOM 720 O O . SER A 1 92 ? -9.470 -2.681 29.253 1.00 97.50 92 SER A O 1
ATOM 722 N N . TYR A 1 93 ? -9.753 -3.674 31.239 1.00 98.06 93 TYR A N 1
ATOM 723 C CA . TYR A 1 93 ? -8.829 -4.769 30.923 1.00 98.06 93 TYR A CA 1
ATOM 724 C C . TYR A 1 93 ? -9.278 -5.626 29.738 1.00 98.06 93 TYR A C 1
ATOM 726 O O . TYR A 1 93 ? -8.436 -6.115 28.984 1.00 98.06 93 TYR A O 1
ATOM 734 N N . SER A 1 94 ? -10.581 -5.839 29.567 1.00 98.25 94 SER A N 1
ATOM 735 C CA . SER A 1 94 ? -11.106 -6.616 28.440 1.00 98.25 94 SER A CA 1
ATOM 736 C C . SER A 1 94 ? -10.846 -5.898 27.117 1.00 98.25 94 SER A C 1
ATOM 738 O O . SER A 1 94 ? -10.362 -6.515 26.171 1.00 98.25 94 SER A O 1
ATOM 740 N N . HIS A 1 95 ? -11.043 -4.577 27.074 1.00 98.38 95 HIS A N 1
ATOM 741 C CA . HIS A 1 95 ? -10.665 -3.747 25.931 1.00 98.38 95 HIS A CA 1
ATOM 742 C C . HIS A 1 95 ? -9.154 -3.786 25.649 1.00 98.38 95 HIS A C 1
ATOM 744 O O . HIS A 1 95 ? -8.759 -3.970 24.498 1.00 98.38 95 HIS A O 1
ATOM 750 N N . LEU A 1 96 ? -8.293 -3.685 26.670 1.00 98.38 96 LEU A N 1
ATOM 751 C CA . LEU A 1 96 ? -6.841 -3.819 26.487 1.00 98.38 96 LEU A CA 1
ATOM 752 C C . LEU A 1 96 ? -6.465 -5.169 25.850 1.00 98.38 96 LEU A C 1
ATOM 754 O O . LEU A 1 96 ? -5.679 -5.204 24.903 1.00 98.38 96 LEU A O 1
ATOM 758 N N . ASN A 1 97 ? -7.006 -6.280 26.358 1.00 98.25 97 ASN A N 1
ATOM 759 C CA . ASN A 1 97 ? -6.649 -7.610 25.862 1.00 98.25 97 ASN A CA 1
ATOM 760 C C . ASN A 1 97 ? -7.186 -7.877 24.454 1.00 98.25 97 ASN A C 1
ATOM 762 O O . ASN A 1 97 ? -6.436 -8.363 23.610 1.00 98.25 97 ASN A O 1
ATOM 766 N N . LEU A 1 98 ? -8.422 -7.478 24.161 1.00 97.94 98 LEU A N 1
ATOM 767 C CA . LEU A 1 98 ? -8.981 -7.611 22.819 1.00 97.94 98 LEU A CA 1
ATOM 768 C C . LEU A 1 98 ? -8.216 -6.751 21.798 1.00 97.94 98 LEU A C 1
ATOM 770 O O . LEU A 1 98 ? -7.872 -7.216 20.712 1.00 97.94 98 LEU A O 1
ATOM 774 N N . GLY A 1 99 ? -7.831 -5.527 22.181 1.00 98.12 99 GLY A N 1
ATOM 775 C CA . GLY A 1 99 ? -6.931 -4.694 21.380 1.00 98.12 99 GLY A CA 1
ATOM 776 C C . GLY A 1 99 ? -5.587 -5.379 21.098 1.00 98.12 99 GLY A C 1
ATOM 777 O O . GLY A 1 99 ? -5.082 -5.309 19.977 1.00 98.12 99 GLY A O 1
ATOM 778 N N . ASN A 1 100 ? -5.022 -6.098 22.075 1.00 98.19 100 ASN A N 1
ATOM 779 C CA . ASN A 1 100 ? -3.779 -6.858 21.898 1.00 98.19 100 ASN A CA 1
ATOM 780 C C . ASN A 1 100 ? -3.933 -8.013 20.907 1.00 98.19 100 ASN A C 1
ATOM 782 O O . ASN A 1 100 ? -3.061 -8.212 20.062 1.00 98.19 100 ASN A O 1
ATOM 786 N N . GLU A 1 101 ? -5.025 -8.768 20.996 1.00 97.75 101 GLU A N 1
ATOM 787 C CA . GLU A 1 101 ? -5.314 -9.866 20.071 1.00 97.75 101 GLU A CA 1
ATOM 788 C C . GLU A 1 101 ? -5.479 -9.362 18.636 1.00 97.75 101 GLU A C 1
ATOM 790 O O . GLU A 1 101 ? -4.895 -9.921 17.705 1.00 97.75 101 GLU A O 1
ATOM 795 N N . LEU A 1 102 ? -6.205 -8.259 18.452 1.00 98.06 102 LEU A N 1
ATOM 796 C CA . LEU A 1 102 ? -6.378 -7.617 17.150 1.00 98.06 102 LEU A CA 1
ATOM 797 C C . LEU A 1 102 ? -5.048 -7.086 16.599 1.00 98.06 102 LEU A C 1
ATOM 799 O O . LEU A 1 102 ? -4.723 -7.322 15.434 1.00 98.06 102 LEU A O 1
ATOM 803 N N . MET A 1 103 ? -4.237 -6.441 17.441 1.00 97.00 103 MET A N 1
ATOM 804 C CA . MET A 1 103 ? -2.910 -5.945 17.071 1.00 97.00 103 MET A CA 1
ATOM 805 C C . MET A 1 103 ? -1.956 -7.082 16.663 1.00 97.00 103 MET A C 1
ATOM 807 O O . MET A 1 103 ? -1.234 -6.938 15.675 1.00 97.00 103 MET A O 1
ATOM 811 N N . ASN A 1 104 ? -1.975 -8.219 17.368 1.00 96.69 104 ASN A N 1
ATOM 812 C CA . ASN A 1 104 ? -1.182 -9.409 17.027 1.00 96.69 104 ASN A CA 1
ATOM 813 C C . ASN A 1 104 ? -1.596 -10.034 15.685 1.00 96.69 104 ASN A C 1
ATOM 815 O O . ASN A 1 104 ? -0.773 -10.654 15.016 1.00 96.69 104 ASN A O 1
ATOM 819 N N . ASN A 1 105 ? -2.849 -9.834 15.277 1.00 94.81 105 ASN A N 1
ATOM 820 C CA . ASN A 1 105 ? -3.377 -10.235 13.975 1.00 94.81 105 ASN A CA 1
ATOM 821 C C . ASN A 1 105 ? -3.257 -9.127 12.905 1.00 94.81 105 ASN A C 1
ATOM 823 O O . ASN A 1 105 ? -3.895 -9.214 11.858 1.00 94.81 105 ASN A O 1
ATOM 827 N N . GLU A 1 106 ? -2.470 -8.074 13.161 1.00 93.19 106 GLU A N 1
ATOM 828 C CA . GLU A 1 106 ? -2.287 -6.890 12.302 1.00 93.19 106 GLU A CA 1
ATOM 829 C C . GLU A 1 106 ? -3.566 -6.111 11.941 1.00 93.19 106 GLU A C 1
ATOM 831 O O . GLU A 1 106 ? -3.564 -5.291 11.013 1.00 93.19 106 GLU A O 1
ATOM 836 N N . LYS A 1 107 ? -4.656 -6.320 12.683 1.00 95.25 107 LYS A N 1
ATOM 837 C CA . LYS A 1 107 ? -5.923 -5.597 12.536 1.00 95.25 107 LYS A CA 1
ATOM 838 C C . LYS A 1 107 ? -5.871 -4.284 13.315 1.00 95.25 107 LYS A C 1
ATOM 840 O O . LYS A 1 107 ? -6.582 -4.089 14.299 1.00 95.25 107 LYS A O 1
ATOM 845 N N . TYR A 1 108 ? -4.964 -3.396 12.913 1.00 94.31 108 TYR A N 1
ATOM 846 C CA . TYR A 1 108 ? -4.644 -2.183 13.669 1.00 94.31 108 TYR A CA 1
ATOM 847 C C . TYR A 1 108 ? -5.824 -1.209 13.778 1.00 94.31 108 TYR A C 1
ATOM 849 O O . TYR A 1 108 ? -5.962 -0.545 14.801 1.00 94.31 108 TYR A O 1
ATOM 857 N N . GLU A 1 109 ? -6.679 -1.123 12.758 1.00 93.56 109 GLU A N 1
ATOM 858 C CA . GLU A 1 109 ? -7.877 -0.281 12.764 1.00 93.56 109 GLU A CA 1
ATOM 859 C C . GLU A 1 109 ? -8.897 -0.741 13.815 1.00 93.56 109 GLU A C 1
ATOM 861 O O . GLU A 1 109 ? -9.342 0.078 14.615 1.00 93.56 109 GLU A O 1
ATOM 866 N N . GLU A 1 110 ? -9.200 -2.043 13.870 1.00 95.88 110 GLU A N 1
ATOM 867 C CA . GLU A 1 110 ? -10.080 -2.638 14.892 1.00 95.88 110 GLU A CA 1
ATOM 868 C C . GLU A 1 110 ? -9.450 -2.491 16.294 1.00 95.88 110 GLU A C 1
ATOM 870 O O . GLU A 1 110 ? -10.106 -2.081 17.250 1.00 95.88 110 GLU A O 1
ATOM 875 N N . ALA A 1 111 ? -8.138 -2.733 16.422 1.00 97.75 111 ALA A N 1
ATOM 876 C CA . ALA A 1 111 ? -7.422 -2.609 17.695 1.00 97.75 111 ALA A CA 1
ATOM 877 C C . ALA A 1 111 ? -7.482 -1.186 18.287 1.00 97.75 111 ALA A C 1
ATOM 879 O O . ALA A 1 111 ? -7.561 -1.022 19.506 1.00 97.75 111 ALA A O 1
ATOM 880 N N . ILE A 1 112 ? -7.468 -0.147 17.439 1.00 97.81 112 ILE A N 1
ATOM 881 C CA . ILE A 1 112 ? -7.577 1.259 17.864 1.00 97.81 112 ILE A CA 1
ATOM 882 C C . ILE A 1 112 ? -8.883 1.521 18.617 1.00 97.81 112 ILE A C 1
ATOM 884 O O . ILE A 1 112 ? -8.869 2.299 19.572 1.00 97.81 112 ILE A O 1
ATOM 888 N N . GLU A 1 113 ? -9.997 0.918 18.199 1.00 97.19 113 GLU A N 1
ATOM 889 C CA . GLU A 1 113 ? -11.293 1.102 18.861 1.00 97.19 113 GLU A CA 1
ATOM 890 C C . GLU A 1 113 ? -11.241 0.578 20.295 1.00 97.19 113 GLU A C 1
ATOM 892 O O . GLU A 1 113 ? -11.597 1.297 21.227 1.00 97.19 113 GLU A O 1
ATOM 897 N N . HIS A 1 114 ? -10.681 -0.615 20.493 1.00 97.81 114 HIS A N 1
ATOM 898 C CA . HIS A 1 114 ? -10.552 -1.196 21.825 1.00 97.81 114 HIS A CA 1
ATOM 899 C C . HIS A 1 114 ? -9.533 -0.458 22.698 1.00 97.81 114 HIS A C 1
ATOM 901 O O . HIS A 1 114 ? -9.841 -0.148 23.845 1.00 97.81 114 HIS A O 1
ATOM 907 N N . PHE A 1 115 ? -8.363 -0.078 22.176 1.00 98.38 115 PHE A N 1
ATOM 908 C CA . PHE A 1 115 ? -7.396 0.686 22.974 1.00 98.38 115 PHE A CA 1
ATOM 909 C C . PHE A 1 115 ? -7.900 2.079 23.376 1.00 98.38 115 PHE A C 1
ATOM 911 O O . PHE A 1 115 ? -7.458 2.607 24.392 1.00 98.38 115 PHE A O 1
ATOM 918 N N . ARG A 1 116 ? -8.823 2.686 22.616 1.00 97.75 116 ARG A N 1
ATOM 919 C CA . ARG A 1 116 ? -9.468 3.958 22.997 1.00 97.75 116 ARG A CA 1
ATOM 920 C C . ARG A 1 116 ? -10.448 3.815 24.158 1.00 97.75 116 ARG A C 1
ATOM 922 O O . ARG A 1 116 ? -10.624 4.787 24.883 1.00 97.75 116 ARG A O 1
ATOM 929 N N . SER A 1 117 ? -11.068 2.649 24.306 1.00 96.06 117 SER A N 1
ATOM 930 C CA . SER A 1 117 ? -12.060 2.359 25.350 1.00 96.06 117 SER A CA 1
ATOM 931 C C . SER A 1 117 ? -11.449 1.760 26.623 1.00 96.06 117 SER A C 1
ATOM 933 O O . SER A 1 117 ? -12.179 1.390 27.537 1.00 96.06 117 SER A O 1
ATOM 935 N N . SER A 1 118 ? -10.121 1.637 26.686 1.00 96.75 118 SER A N 1
ATOM 936 C CA . SER A 1 118 ? -9.384 1.166 27.859 1.00 96.75 118 SER A CA 1
ATOM 937 C C . SER A 1 118 ? -8.653 2.329 28.527 1.00 96.75 118 SER A C 1
ATOM 939 O O . SER A 1 118 ? -7.867 3.026 27.883 1.00 96.75 118 SER A O 1
ATOM 941 N N . ASP A 1 119 ? -8.812 2.465 29.842 1.00 94.62 119 ASP A N 1
ATOM 942 C CA . ASP A 1 119 ? -8.126 3.490 30.639 1.00 94.62 119 ASP A CA 1
ATOM 943 C C . ASP A 1 119 ? -6.728 3.067 31.113 1.00 94.62 119 ASP A C 1
ATOM 945 O O . ASP A 1 119 ? -5.961 3.892 31.628 1.00 94.62 119 ASP A O 1
ATOM 949 N N . GLU A 1 120 ? -6.354 1.801 30.890 1.00 95.94 120 GLU A N 1
ATOM 950 C CA . GLU A 1 120 ? -5.022 1.284 31.204 1.00 95.94 120 GLU A CA 1
ATOM 951 C C . GLU A 1 120 ? -3.913 2.088 30.505 1.00 95.94 120 GLU A C 1
ATOM 953 O O . GLU A 1 120 ? -3.988 2.422 29.319 1.00 95.94 120 GLU A O 1
ATOM 958 N N . SER A 1 121 ? -2.826 2.369 31.229 1.00 95.12 121 SER A N 1
ATOM 959 C CA . SER A 1 121 ? -1.680 3.115 30.689 1.00 95.12 121 SER A CA 1
ATOM 960 C C . SER A 1 121 ? -1.059 2.431 29.467 1.00 95.12 121 SER A C 1
ATOM 962 O O . SER A 1 121 ? -0.680 3.108 28.512 1.00 95.12 121 SER A O 1
ATOM 964 N N . GLU A 1 122 ? -1.018 1.099 29.471 1.00 96.50 122 GLU A N 1
ATOM 965 C CA . GLU A 1 122 ? -0.526 0.279 28.363 1.00 96.50 122 GLU A CA 1
ATOM 966 C C . GLU A 1 122 ? -1.361 0.465 27.085 1.00 96.50 122 GLU A C 1
ATOM 968 O O . GLU A 1 122 ? -0.807 0.524 25.985 1.00 96.50 122 GLU A O 1
ATOM 973 N N . ALA A 1 123 ? -2.683 0.635 27.208 1.00 97.06 123 ALA A N 1
ATOM 974 C CA . ALA A 1 123 ? -3.554 0.852 26.054 1.00 97.06 123 ALA A CA 1
ATOM 975 C C . ALA A 1 123 ? -3.212 2.160 25.330 1.00 97.06 123 ALA A C 1
ATOM 977 O O . ALA A 1 123 ? -3.237 2.209 24.103 1.00 97.06 123 ALA A O 1
ATOM 978 N N . LYS A 1 124 ? -2.808 3.205 26.066 1.00 96.06 124 LYS A N 1
ATOM 979 C CA . LYS A 1 124 ? -2.400 4.493 25.479 1.00 96.06 124 LYS A CA 1
ATOM 980 C C . LYS A 1 124 ? -1.137 4.360 24.633 1.00 96.06 124 LYS A C 1
ATOM 982 O O . LYS A 1 124 ? -1.071 4.934 23.549 1.00 96.06 124 LYS A O 1
ATOM 987 N N . GLU A 1 125 ? -0.156 3.588 25.094 1.00 96.25 125 GLU A N 1
ATOM 988 C CA . GLU A 1 125 ? 1.055 3.307 24.316 1.00 96.25 125 GLU A CA 1
ATOM 989 C C . GLU A 1 125 ? 0.716 2.521 23.041 1.00 96.25 125 GLU A C 1
ATOM 991 O O . GLU A 1 125 ? 1.093 2.916 21.933 1.00 96.25 125 GLU A O 1
ATOM 996 N N . LYS A 1 126 ? -0.066 1.445 23.177 1.00 97.69 126 LYS A N 1
ATOM 997 C CA . LYS A 1 126 ? -0.451 0.581 22.053 1.00 97.69 126 LYS A CA 1
ATOM 998 C C . LYS A 1 126 ? -1.355 1.273 21.038 1.00 97.69 126 LYS A C 1
ATOM 1000 O O . LYS A 1 126 ? -1.213 1.039 19.836 1.00 97.69 126 LYS A O 1
ATOM 1005 N N . LEU A 1 127 ? -2.210 2.187 21.490 1.00 97.44 127 LEU A N 1
ATOM 1006 C CA . LEU A 1 127 ? -3.010 3.058 20.636 1.00 97.44 127 LEU A CA 1
ATOM 1007 C C . LEU A 1 127 ? -2.126 3.883 19.693 1.00 97.44 127 LEU A C 1
ATOM 1009 O O . LEU A 1 127 ? -2.412 3.964 18.497 1.00 97.44 127 LEU A O 1
ATOM 1013 N N . GLU A 1 128 ? -1.048 4.482 20.202 1.00 96.75 128 GLU A N 1
ATOM 1014 C CA . GLU A 1 128 ? -0.128 5.272 19.378 1.00 96.75 128 GLU A CA 1
ATOM 1015 C C . GLU A 1 128 ? 0.663 4.400 18.393 1.00 96.75 128 GLU A C 1
ATOM 1017 O O . GLU A 1 128 ? 0.862 4.800 17.241 1.00 96.75 128 GLU A O 1
ATOM 1022 N N . ILE A 1 129 ? 1.042 3.179 18.792 1.00 95.81 129 ILE A N 1
ATOM 1023 C CA . ILE A 1 129 ? 1.662 2.200 17.885 1.00 95.81 129 ILE A CA 1
ATOM 1024 C C . ILE A 1 129 ? 0.702 1.846 16.742 1.00 95.81 129 ILE A C 1
ATOM 1026 O O . ILE A 1 129 ? 1.077 1.960 15.573 1.00 95.81 129 ILE A O 1
ATOM 1030 N N . CYS A 1 130 ? -0.547 1.490 17.052 1.00 95.31 130 CYS A N 1
ATOM 1031 C CA . CYS A 1 130 ? -1.536 1.132 16.034 1.00 95.31 130 CYS A CA 1
ATOM 1032 C C . CYS A 1 130 ? -1.821 2.305 15.091 1.00 95.31 130 CYS A C 1
ATOM 1034 O O . CYS A 1 130 ? -1.786 2.132 13.875 1.00 95.31 130 CYS A O 1
ATOM 1036 N N . LYS A 1 131 ? -2.000 3.528 15.613 1.00 93.06 131 LYS A N 1
ATOM 1037 C CA . LYS A 1 131 ? -2.163 4.736 14.781 1.00 93.06 131 LYS A CA 1
ATOM 1038 C C . LYS A 1 131 ? -0.994 4.936 13.817 1.00 93.06 131 LYS A C 1
ATOM 1040 O O . LYS A 1 131 ? -1.203 5.363 12.681 1.00 93.06 131 LYS A O 1
ATOM 1045 N N . LYS A 1 132 ? 0.237 4.657 14.255 1.00 90.12 132 LYS A N 1
ATOM 1046 C CA . LYS A 1 132 ? 1.432 4.769 13.412 1.00 90.12 132 LYS A CA 1
ATOM 1047 C C . LYS A 1 132 ? 1.443 3.720 12.301 1.00 90.12 132 LYS A C 1
ATOM 1049 O O . LYS A 1 132 ? 1.755 4.079 11.165 1.00 90.12 132 LYS A O 1
ATOM 1054 N N . GLU A 1 133 ? 1.091 2.471 12.597 1.00 87.94 133 GLU A N 1
ATOM 1055 C CA . GLU A 1 133 ? 1.030 1.403 11.590 1.00 87.94 133 GLU A CA 1
ATOM 1056 C C . GLU A 1 133 ? -0.109 1.615 10.586 1.00 87.94 133 GLU A C 1
ATOM 1058 O O . GLU A 1 133 ? 0.135 1.537 9.380 1.00 87.94 133 GLU A O 1
ATOM 1063 N N . VAL A 1 134 ? -1.303 2.017 11.043 1.00 85.94 134 VAL A N 1
ATOM 1064 C CA . VAL A 1 134 ? -2.406 2.434 10.155 1.00 85.94 134 VAL A CA 1
ATOM 1065 C C . VAL A 1 134 ? -1.947 3.569 9.248 1.00 85.94 134 VAL A C 1
ATOM 1067 O O . VAL A 1 134 ? -2.061 3.470 8.032 1.00 85.94 134 VAL A O 1
ATOM 1070 N N . LYS A 1 135 ? -1.327 4.618 9.806 1.00 79.12 135 LYS A N 1
ATOM 1071 C CA . LYS A 1 135 ? -0.814 5.756 9.027 1.00 79.12 135 LYS A CA 1
ATOM 1072 C C . LYS A 1 135 ? 0.253 5.350 8.007 1.00 79.12 135 LYS A C 1
ATOM 1074 O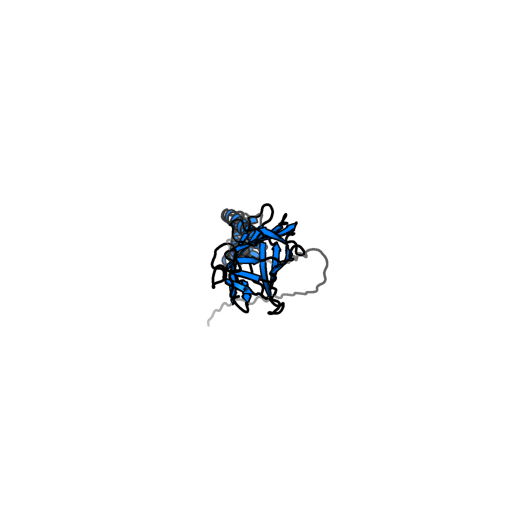 O . LYS A 1 135 ? 0.371 5.983 6.963 1.00 79.12 135 LYS A O 1
ATOM 1079 N N . LYS A 1 136 ? 1.065 4.338 8.311 1.00 75.56 136 LYS A N 1
ATOM 1080 C CA . LYS A 1 136 ? 2.097 3.818 7.408 1.00 75.56 136 LYS A CA 1
ATOM 1081 C C . LYS A 1 136 ? 1.476 3.023 6.259 1.00 75.56 136 LYS A C 1
ATOM 1083 O O . LYS A 1 136 ? 1.874 3.237 5.116 1.00 75.56 136 LYS A O 1
ATOM 1088 N N . LYS A 1 137 ? 0.496 2.154 6.542 1.00 68.88 137 LYS A N 1
ATOM 1089 C CA . LYS A 1 137 ? -0.271 1.420 5.518 1.00 68.88 137 LYS A CA 1
ATOM 1090 C C . LYS A 1 137 ? -1.100 2.384 4.656 1.00 68.88 137 LYS A C 1
ATOM 1092 O O . LYS A 1 137 ? -1.063 2.295 3.435 1.00 68.88 137 LYS A O 1
ATOM 1097 N N . SER A 1 138 ? -1.718 3.391 5.271 1.00 64.81 138 SER A N 1
ATOM 1098 C CA . SER A 1 138 ? -2.477 4.455 4.609 1.00 64.81 138 SER A CA 1
ATOM 1099 C C . SER A 1 138 ? -1.594 5.525 3.955 1.00 64.81 138 SER A C 1
ATOM 1101 O O . SER A 1 138 ? -2.030 6.655 3.808 1.00 64.81 138 SER A O 1
ATOM 1103 N N . GLN A 1 139 ? -0.321 5.282 3.653 1.00 67.62 139 GLN A N 1
ATOM 1104 C CA . GLN A 1 139 ? 0.535 6.225 2.908 1.00 67.62 139 GLN A CA 1
ATOM 1105 C C . GLN A 1 139 ? 1.213 5.545 1.721 1.00 67.62 139 GLN A C 1
ATOM 1107 O O . GLN A 1 139 ? 2.213 6.031 1.183 1.00 67.62 139 GLN A O 1
ATOM 1112 N N . ILE A 1 140 ? 0.663 4.411 1.299 1.00 78.25 140 ILE A N 1
ATOM 1113 C CA . ILE A 1 140 ? 1.228 3.620 0.224 1.00 78.25 140 ILE A CA 1
ATOM 1114 C C . ILE A 1 140 ? 0.652 4.118 -1.099 1.00 78.25 140 ILE A C 1
ATOM 1116 O O . ILE A 1 140 ? -0.557 4.171 -1.313 1.00 78.25 140 ILE A O 1
ATOM 1120 N N . ILE A 1 141 ? 1.554 4.486 -2.003 1.00 84.25 141 ILE A N 1
ATOM 1121 C CA . ILE A 1 141 ? 1.237 4.602 -3.419 1.00 84.25 141 ILE A CA 1
ATOM 1122 C C . ILE A 1 141 ? 1.707 3.295 -4.039 1.00 84.25 141 ILE A C 1
ATOM 1124 O O . ILE A 1 141 ? 2.892 2.963 -3.974 1.00 84.25 141 ILE A O 1
ATOM 1128 N N . VAL A 1 142 ? 0.779 2.531 -4.604 1.00 87.06 142 VAL A N 1
ATOM 1129 C CA . VAL A 1 142 ? 1.116 1.262 -5.250 1.00 87.06 142 VAL A CA 1
ATOM 1130 C C . VAL A 1 142 ? 1.321 1.530 -6.728 1.00 87.06 142 VAL A C 1
ATOM 1132 O O . VAL A 1 142 ? 0.423 2.026 -7.402 1.00 87.06 142 VAL A O 1
ATOM 1135 N N . VAL A 1 143 ? 2.502 1.184 -7.232 1.00 86.06 143 VAL A N 1
ATOM 1136 C CA . VAL A 1 143 ? 2.804 1.224 -8.664 1.00 86.06 143 VAL A CA 1
ATOM 1137 C C . VAL A 1 143 ? 2.891 -0.202 -9.159 1.00 86.06 143 VAL A C 1
ATOM 1139 O O . VAL A 1 143 ? 3.708 -0.977 -8.664 1.00 86.06 143 VAL A O 1
ATOM 1142 N N . GLN A 1 144 ? 2.061 -0.541 -10.133 1.00 90.38 144 GLN A N 1
ATOM 1143 C CA . GLN A 1 144 ? 2.172 -1.775 -10.889 1.00 90.38 144 GLN A CA 1
ATOM 1144 C C . GLN A 1 144 ? 2.595 -1.468 -12.319 1.00 90.38 144 GLN A C 1
ATOM 1146 O O . GLN A 1 144 ? 2.289 -0.396 -12.840 1.00 90.38 144 GLN A O 1
ATOM 1151 N N . TYR A 1 145 ? 3.304 -2.398 -12.948 1.00 87.12 145 TYR A N 1
ATOM 1152 C CA . TYR A 1 145 ? 3.783 -2.240 -14.314 1.00 87.12 145 TYR A CA 1
ATOM 1153 C C . TYR A 1 145 ? 3.785 -3.562 -15.083 1.00 87.12 145 TYR A C 1
ATOM 1155 O O . TYR A 1 145 ? 4.045 -4.616 -14.505 1.00 87.12 145 TYR A O 1
ATOM 1163 N N . ALA A 1 146 ? 3.542 -3.505 -16.388 1.00 85.69 146 ALA A N 1
ATOM 1164 C CA . ALA A 1 146 ? 3.666 -4.631 -17.312 1.00 85.69 146 ALA A CA 1
ATOM 1165 C C . ALA A 1 146 ? 4.337 -4.174 -18.612 1.00 85.69 146 ALA A C 1
ATOM 1167 O O . ALA A 1 146 ? 4.168 -3.025 -19.012 1.00 85.69 146 ALA A O 1
ATOM 1168 N N . VAL A 1 147 ? 5.086 -5.065 -19.268 1.00 80.81 147 VAL A N 1
ATOM 1169 C CA . VAL A 1 147 ? 5.674 -4.811 -20.593 1.00 80.81 147 VAL A CA 1
ATOM 1170 C C . VAL A 1 147 ? 4.882 -5.585 -21.637 1.00 80.81 147 VAL A C 1
ATOM 1172 O O . VAL A 1 147 ? 4.805 -6.810 -21.555 1.00 80.81 147 VAL A O 1
ATOM 1175 N N . ASN A 1 148 ? 4.344 -4.868 -22.616 1.00 78.38 148 ASN A N 1
ATOM 1176 C CA . ASN A 1 148 ? 3.716 -5.412 -23.814 1.00 78.38 148 ASN A CA 1
ATOM 1177 C C . ASN A 1 148 ? 4.650 -5.140 -24.996 1.00 78.38 148 ASN A C 1
ATOM 1179 O O . ASN A 1 148 ? 5.144 -4.024 -25.123 1.00 78.38 148 ASN A O 1
ATOM 1183 N N . GLN A 1 149 ? 4.920 -6.125 -25.849 1.00 74.88 149 GLN A N 1
ATOM 1184 C CA . GLN A 1 149 ? 5.757 -5.930 -27.041 1.00 74.88 149 GLN A CA 1
ATOM 1185 C C . GLN A 1 149 ? 4.973 -6.383 -28.267 1.00 74.88 149 GLN A C 1
ATOM 1187 O O . GLN A 1 149 ? 4.268 -7.374 -28.181 1.00 74.88 149 GLN A O 1
ATOM 1192 N N . SER A 1 150 ? 5.115 -5.751 -29.429 1.00 72.31 150 SER A N 1
ATOM 1193 C CA . SER A 1 150 ? 4.321 -6.129 -30.617 1.00 72.31 150 SER A CA 1
ATOM 1194 C C . SER A 1 150 ? 4.445 -7.613 -31.020 1.00 72.31 150 SER A C 1
ATOM 1196 O O . SER A 1 150 ? 3.535 -8.170 -31.629 1.00 72.31 150 SER A O 1
ATOM 1198 N N . LYS A 1 151 ? 5.542 -8.281 -30.634 1.00 67.00 151 LYS A N 1
ATOM 1199 C CA . LYS A 1 151 ? 5.772 -9.726 -30.825 1.00 67.00 151 LYS A CA 1
ATOM 1200 C C . LYS A 1 151 ? 5.240 -10.630 -29.701 1.00 67.00 151 LYS A C 1
ATOM 1202 O O . LYS A 1 151 ? 5.090 -11.828 -29.920 1.00 67.00 151 LYS A O 1
ATOM 1207 N N . ASN A 1 152 ? 4.977 -10.082 -28.515 1.00 58.44 152 ASN A N 1
ATOM 1208 C CA . ASN A 1 152 ? 4.483 -10.787 -27.332 1.00 58.44 152 ASN A CA 1
ATOM 1209 C C . ASN A 1 152 ? 3.127 -10.170 -26.961 1.00 58.44 152 ASN A C 1
ATOM 1211 O O . ASN A 1 152 ? 3.109 -9.052 -26.459 1.00 58.44 152 ASN A O 1
ATOM 1215 N N . ASP A 1 153 ? 2.027 -10.871 -27.254 1.00 55.16 153 ASP A N 1
ATOM 1216 C CA . ASP A 1 153 ? 0.639 -10.396 -27.111 1.00 55.16 153 ASP A CA 1
ATOM 1217 C C . ASP A 1 153 ? 0.345 -9.545 -25.846 1.00 55.16 153 ASP A C 1
ATOM 1219 O O . ASP A 1 153 ? 1.034 -9.617 -24.832 1.00 55.16 153 ASP A O 1
ATOM 1223 N N . GLU A 1 154 ? -0.717 -8.728 -25.897 1.00 56.50 154 GLU A N 1
ATOM 1224 C CA . GLU A 1 154 ? -1.106 -7.697 -24.905 1.00 56.50 154 GLU A CA 1
ATOM 1225 C C . GLU A 1 154 ? -1.303 -8.180 -23.443 1.00 56.50 154 GLU A C 1
ATOM 1227 O O . GLU A 1 154 ? -1.670 -7.395 -22.568 1.00 56.50 154 GLU A O 1
ATOM 1232 N N . LYS A 1 155 ? -1.076 -9.464 -23.141 1.00 63.28 155 LYS A N 1
ATOM 1233 C CA . LYS A 1 155 ? -1.342 -10.115 -21.848 1.00 63.28 155 LYS A CA 1
ATOM 1234 C C . LYS A 1 155 ? -0.203 -9.982 -20.831 1.00 63.28 155 LYS A C 1
ATOM 1236 O O . LYS A 1 155 ? -0.112 -10.813 -19.922 1.00 63.28 155 LYS A O 1
ATOM 1241 N N . GLY A 1 156 ? 0.678 -8.989 -20.969 1.00 68.81 156 GLY A N 1
ATOM 1242 C CA . GLY A 1 156 ? 1.839 -8.794 -20.098 1.00 68.81 156 GLY A CA 1
ATOM 1243 C C . GLY A 1 156 ? 1.506 -8.965 -18.608 1.00 68.81 156 GLY A C 1
ATOM 1244 O O . GLY A 1 156 ? 0.497 -8.472 -18.105 1.00 68.81 156 GLY A O 1
ATOM 1245 N N . LYS A 1 157 ? 2.351 -9.696 -17.871 1.00 76.25 157 LYS A N 1
ATOM 1246 C CA . LYS A 1 157 ? 2.150 -9.888 -16.429 1.00 76.25 157 LYS A CA 1
ATOM 1247 C C . LYS A 1 157 ? 2.490 -8.600 -15.682 1.00 76.25 157 LYS A C 1
ATOM 1249 O O . LYS A 1 157 ? 3.602 -8.094 -15.820 1.00 76.25 157 LYS A O 1
ATOM 1254 N N . TYR A 1 158 ? 1.570 -8.138 -14.835 1.00 76.94 158 TYR A N 1
ATOM 1255 C CA . TYR A 1 158 ? 1.834 -7.024 -13.932 1.00 76.94 158 TYR A CA 1
ATOM 1256 C C . TYR A 1 158 ? 2.730 -7.430 -12.767 1.00 76.94 158 TYR A C 1
ATOM 1258 O O . TYR A 1 158 ? 2.546 -8.461 -12.116 1.00 76.94 158 TYR A O 1
ATOM 1266 N N . PHE A 1 159 ? 3.675 -6.553 -12.490 1.00 81.50 159 PHE A N 1
ATOM 1267 C CA . PHE A 1 159 ? 4.594 -6.587 -11.370 1.00 81.50 159 PHE A CA 1
ATOM 1268 C C . PHE A 1 159 ? 4.275 -5.416 -10.444 1.00 81.50 159 PHE A C 1
ATOM 1270 O O . PHE A 1 159 ? 3.928 -4.343 -10.929 1.00 81.50 159 PHE A O 1
ATOM 1277 N N . SER A 1 160 ? 4.365 -5.605 -9.128 1.00 78.19 160 SER A N 1
ATOM 1278 C CA . SER A 1 160 ? 4.187 -4.527 -8.148 1.00 78.19 160 SER A CA 1
ATOM 1279 C C . SER A 1 160 ? 5.507 -3.811 -7.856 1.00 78.19 160 SER A C 1
ATOM 1281 O O . SER A 1 160 ? 6.597 -4.258 -8.230 1.00 78.19 160 SER A O 1
ATOM 1283 N N . ASN A 1 161 ? 5.418 -2.676 -7.170 1.00 76.06 161 ASN A N 1
ATOM 1284 C CA . ASN A 1 161 ? 6.566 -1.883 -6.768 1.00 76.06 161 ASN A CA 1
ATOM 1285 C C . ASN A 1 161 ? 7.625 -2.735 -6.039 1.00 76.06 161 ASN A C 1
ATOM 1287 O O . ASN A 1 161 ? 7.340 -3.463 -5.093 1.00 76.06 161 ASN A O 1
ATOM 1291 N N . GLY A 1 162 ? 8.872 -2.662 -6.515 1.00 67.69 162 GLY A N 1
ATOM 1292 C CA . GLY A 1 162 ? 10.004 -3.371 -5.912 1.00 67.69 162 GLY A CA 1
ATOM 1293 C C . GLY A 1 162 ? 10.080 -4.884 -6.165 1.00 67.69 162 GLY A C 1
ATOM 1294 O O . GLY A 1 162 ? 11.027 -5.500 -5.681 1.00 67.69 162 GLY A O 1
ATOM 1295 N N . THR A 1 163 ? 9.168 -5.500 -6.932 1.00 62.81 163 THR A N 1
ATOM 1296 C CA . THR A 1 163 ? 9.286 -6.925 -7.300 1.00 62.81 163 THR A CA 1
ATOM 1297 C C . THR A 1 163 ? 9.044 -7.142 -8.793 1.00 62.81 163 THR A C 1
ATOM 1299 O O . THR A 1 163 ? 7.969 -6.860 -9.296 1.00 62.81 163 THR A O 1
ATOM 1302 N N . GLY A 1 164 ? 10.051 -7.621 -9.531 1.00 67.00 164 GLY A N 1
ATOM 1303 C CA . GLY A 1 164 ? 9.958 -7.891 -10.974 1.00 67.00 164 GLY A CA 1
ATOM 1304 C C . GLY A 1 164 ? 11.227 -7.520 -11.749 1.00 67.00 164 GLY A C 1
ATOM 1305 O O . GLY A 1 164 ? 12.123 -6.867 -11.220 1.00 67.00 164 GLY A O 1
ATOM 1306 N N . LYS A 1 165 ? 11.327 -7.976 -13.002 1.00 74.75 165 LYS A N 1
ATOM 1307 C CA . LYS A 1 165 ? 12.340 -7.532 -13.975 1.00 74.75 165 LYS A CA 1
ATOM 1308 C C . LYS A 1 165 ? 11.596 -7.069 -15.219 1.00 74.75 165 LYS A C 1
ATOM 1310 O O . LYS A 1 165 ? 10.702 -7.791 -15.664 1.00 74.75 165 LYS A O 1
ATOM 1315 N N . LEU A 1 166 ? 11.983 -5.940 -15.803 1.00 76.12 166 LEU A N 1
ATOM 1316 C CA . LEU A 1 166 ? 11.516 -5.602 -17.144 1.00 76.12 166 LEU A CA 1
ATOM 1317 C C . LEU A 1 166 ? 12.311 -6.458 -18.123 1.00 76.12 166 LEU A C 1
ATOM 1319 O O . LEU A 1 166 ? 13.538 -6.374 -18.195 1.00 76.12 166 LEU A O 1
ATOM 1323 N N . ARG A 1 167 ? 11.613 -7.347 -18.822 1.00 74.75 167 ARG A N 1
ATOM 1324 C CA . ARG A 1 167 ? 12.213 -8.160 -19.872 1.00 74.75 167 ARG A CA 1
ATOM 1325 C C . ARG A 1 167 ? 11.805 -7.578 -21.197 1.00 74.75 167 ARG A C 1
ATOM 1327 O O . ARG A 1 167 ? 10.616 -7.499 -21.488 1.00 74.75 167 ARG A O 1
ATOM 1334 N N . PHE A 1 168 ? 12.806 -7.244 -21.981 1.00 71.44 168 PHE A N 1
ATOM 1335 C CA . PHE A 1 168 ? 12.614 -6.862 -23.354 1.00 71.44 168 PHE A CA 1
ATOM 1336 C C . PHE A 1 168 ? 13.308 -7.909 -24.215 1.00 71.44 168 PHE A C 1
ATOM 1338 O O . PHE A 1 168 ? 14.502 -8.165 -24.060 1.00 71.44 168 PHE A O 1
ATOM 1345 N N . VAL A 1 169 ? 12.543 -8.568 -25.077 1.00 65.69 169 VAL A N 1
ATOM 1346 C CA . VAL A 1 169 ? 13.073 -9.587 -25.988 1.00 65.69 169 VAL A CA 1
ATOM 1347 C C . VAL A 1 169 ? 13.640 -8.889 -27.220 1.00 65.69 169 VAL A C 1
ATOM 1349 O O . VAL A 1 169 ? 12.868 -8.250 -27.935 1.00 65.69 169 VAL A O 1
ATOM 1352 N N . SER A 1 170 ? 14.957 -8.960 -27.438 1.00 63.66 170 SER A N 1
ATOM 1353 C CA . SER A 1 170 ? 15.597 -8.429 -28.646 1.00 63.66 170 SER A CA 1
ATOM 1354 C C . SER A 1 170 ? 15.838 -9.547 -29.658 1.00 63.66 170 SER A C 1
ATOM 1356 O O . SER A 1 170 ? 15.957 -10.713 -29.294 1.00 63.66 170 SER A O 1
ATOM 1358 N N . ASP A 1 171 ? 15.887 -9.199 -30.944 1.00 55.09 171 ASP A N 1
ATOM 1359 C CA . ASP A 1 171 ? 16.098 -10.176 -32.012 1.00 55.09 171 ASP A CA 1
ATOM 1360 C C . ASP A 1 171 ? 17.544 -10.228 -32.514 1.00 55.09 171 ASP A C 1
ATOM 1362 O O . ASP A 1 171 ? 17.970 -11.273 -33.008 1.00 55.09 171 ASP A O 1
ATOM 1366 N N . THR A 1 172 ? 18.317 -9.135 -32.459 1.00 58.31 172 THR A N 1
ATOM 1367 C CA . THR A 1 172 ? 19.691 -9.127 -32.998 1.00 58.31 172 THR A CA 1
ATOM 1368 C C . THR A 1 172 ? 20.488 -7.920 -32.481 1.00 58.31 172 THR A C 1
ATOM 1370 O O . THR A 1 172 ? 19.996 -6.793 -32.597 1.00 58.31 172 THR A O 1
ATOM 1373 N N . PRO A 1 173 ? 21.708 -8.102 -31.931 1.00 59.97 173 PRO A N 1
ATOM 1374 C CA . PRO A 1 173 ? 22.639 -6.987 -31.788 1.00 59.97 173 PRO A CA 1
ATOM 1375 C C . PRO A 1 173 ? 22.953 -6.440 -33.185 1.00 59.97 173 PRO A C 1
ATOM 1377 O O . PRO A 1 173 ? 23.264 -7.204 -34.098 1.00 59.97 173 PRO A O 1
ATOM 1380 N N . LEU A 1 174 ? 22.835 -5.130 -33.373 1.00 58.59 174 LEU A N 1
ATOM 1381 C CA . LEU A 1 174 ? 23.275 -4.497 -34.609 1.00 58.59 174 LEU A CA 1
ATOM 1382 C C . LEU A 1 174 ? 24.799 -4.359 -34.568 1.00 58.59 174 LEU A C 1
ATOM 1384 O O . LEU A 1 174 ? 25.339 -3.724 -33.660 1.00 58.59 174 LEU A O 1
ATOM 1388 N N . ASP A 1 175 ? 25.485 -4.920 -35.564 1.00 51.03 175 ASP A N 1
ATOM 1389 C CA . ASP A 1 175 ? 26.896 -4.627 -35.807 1.00 51.03 175 ASP A CA 1
ATOM 1390 C C . ASP A 1 175 ? 27.012 -3.168 -36.282 1.00 51.03 175 ASP A C 1
ATOM 1392 O O . ASP A 1 175 ? 26.708 -2.841 -37.430 1.00 51.03 175 ASP A O 1
ATOM 1396 N N . GLY A 1 176 ? 27.401 -2.265 -35.380 1.00 52.94 176 GLY A N 1
ATOM 1397 C CA . GLY A 1 176 ? 27.653 -0.861 -35.702 1.00 52.94 176 GLY A CA 1
ATOM 1398 C C . GLY A 1 176 ? 27.766 0.034 -34.469 1.00 52.94 176 GLY A C 1
ATOM 1399 O O . GLY A 1 176 ? 26.928 -0.018 -33.567 1.00 52.94 176 GLY A O 1
ATOM 1400 N N . GLU A 1 177 ? 28.795 0.884 -34.443 1.00 50.81 177 GLU A N 1
ATOM 1401 C CA . GLU A 1 177 ? 28.902 2.004 -33.504 1.00 50.81 177 GLU A CA 1
ATOM 1402 C C . GLU A 1 177 ? 27.876 3.072 -33.904 1.00 50.81 177 GLU A C 1
ATOM 1404 O O . GLU A 1 177 ? 28.109 3.870 -34.804 1.00 50.81 177 GLU A O 1
ATOM 1409 N N . TRP A 1 178 ? 26.711 3.065 -33.257 1.00 51.66 178 TRP A N 1
ATOM 1410 C CA . TRP A 1 178 ? 25.683 4.101 -33.436 1.00 51.66 178 TRP A CA 1
ATOM 1411 C C . TRP A 1 178 ? 25.785 5.228 -32.395 1.00 51.66 178 TRP A C 1
ATOM 1413 O O . TRP A 1 178 ? 24.937 6.116 -32.352 1.00 51.66 178 TRP A O 1
ATOM 1423 N N . CYS A 1 179 ? 26.814 5.205 -31.543 1.00 51.84 179 CYS A N 1
ATOM 1424 C CA . CYS A 1 179 ? 27.024 6.202 -30.499 1.00 51.84 179 CYS A CA 1
ATOM 1425 C C . CYS A 1 179 ? 28.238 7.076 -30.838 1.00 51.84 179 CYS A C 1
ATOM 1427 O O . CYS A 1 179 ? 29.371 6.703 -30.542 1.00 51.84 179 CYS A O 1
ATOM 1429 N N . ASP A 1 180 ? 27.988 8.275 -31.371 1.00 45.47 180 ASP A N 1
ATOM 1430 C CA . ASP A 1 180 ? 29.012 9.290 -31.691 1.00 45.47 180 ASP A CA 1
ATOM 1431 C C . ASP A 1 180 ? 29.824 9.779 -30.466 1.00 45.47 180 ASP A C 1
ATOM 1433 O O . ASP A 1 180 ? 30.783 10.537 -30.604 1.00 45.47 180 ASP A O 1
ATOM 1437 N N . THR A 1 181 ? 29.465 9.363 -29.245 1.00 48.19 181 THR A N 1
ATOM 1438 C CA . THR A 1 181 ? 29.987 9.920 -27.983 1.00 48.19 181 THR A CA 1
ATOM 1439 C C . THR A 1 181 ? 30.958 9.015 -27.207 1.00 48.19 181 THR A C 1
ATOM 1441 O O . THR A 1 181 ? 31.194 9.246 -26.025 1.00 48.19 181 THR A O 1
ATOM 1444 N N . GLY A 1 182 ? 31.581 8.015 -27.843 1.00 46.03 182 GLY A N 1
ATOM 1445 C CA . GLY A 1 182 ? 32.807 7.396 -27.305 1.00 46.03 182 GLY A CA 1
ATOM 1446 C C . GLY A 1 182 ? 32.640 6.414 -26.133 1.00 46.03 182 GLY A C 1
ATOM 1447 O O . GLY A 1 182 ? 33.487 6.374 -25.241 1.00 46.03 182 GLY A O 1
ATOM 1448 N N . GLY A 1 183 ? 31.592 5.584 -26.144 1.00 53.81 183 GLY A N 1
ATOM 1449 C CA . GLY A 1 183 ? 31.455 4.421 -25.253 1.00 53.81 183 GLY A CA 1
ATOM 1450 C C . GLY A 1 183 ? 31.166 3.133 -26.032 1.00 53.81 183 GLY A C 1
ATOM 1451 O O . GLY A 1 183 ? 30.610 3.187 -27.127 1.00 53.81 183 GLY A O 1
ATOM 1452 N N . LYS A 1 184 ? 31.537 1.965 -25.486 1.00 58.94 184 LYS A N 1
ATOM 1453 C CA . LYS A 1 184 ? 31.270 0.648 -26.099 1.00 58.94 184 LYS A CA 1
ATOM 1454 C C . LYS A 1 184 ? 29.816 0.219 -25.864 1.00 58.94 184 LYS A C 1
ATOM 1456 O O . LYS A 1 184 ? 29.554 -0.684 -25.074 1.00 58.94 184 LYS A O 1
ATOM 1461 N N . TYR A 1 185 ? 28.877 0.864 -26.544 1.00 63.22 185 TYR A N 1
ATOM 1462 C CA . TYR A 1 185 ? 27.468 0.477 -26.499 1.00 63.22 185 TYR A CA 1
ATOM 1463 C C . TYR A 1 185 ? 27.177 -0.646 -27.497 1.00 63.22 185 TYR A C 1
ATOM 1465 O O . TYR A 1 185 ? 27.673 -0.626 -28.621 1.00 63.22 185 TYR A O 1
ATOM 1473 N N . ILE A 1 186 ? 26.344 -1.610 -27.097 1.00 64.69 186 ILE A N 1
ATOM 1474 C CA . ILE A 1 186 ? 25.748 -2.583 -28.020 1.00 64.69 186 ILE A CA 1
ATOM 1475 C C . ILE A 1 186 ? 24.325 -2.111 -28.310 1.00 64.69 186 ILE A C 1
ATOM 1477 O O . ILE A 1 186 ? 23.510 -1.955 -27.395 1.00 64.69 186 ILE A O 1
ATOM 1481 N N . THR A 1 187 ? 24.037 -1.865 -29.584 1.00 66.50 187 THR A N 1
ATOM 1482 C CA . THR A 1 187 ? 22.715 -1.428 -30.040 1.00 66.50 187 THR A CA 1
ATOM 1483 C C . THR A 1 187 ? 21.851 -2.640 -30.349 1.00 66.50 187 THR A C 1
ATOM 1485 O O . THR A 1 187 ? 22.294 -3.568 -31.025 1.00 66.50 187 THR A O 1
ATOM 1488 N N . TYR A 1 188 ? 20.609 -2.621 -29.877 1.00 65.56 188 TYR A N 1
ATOM 1489 C CA . TYR A 1 188 ? 19.638 -3.679 -30.124 1.00 65.56 188 TYR A CA 1
ATOM 1490 C C . TYR A 1 188 ? 18.427 -3.097 -30.845 1.00 65.56 188 TYR A C 1
ATOM 1492 O O . TYR A 1 188 ? 17.837 -2.114 -30.390 1.00 65.56 188 TYR A O 1
ATOM 1500 N N . THR A 1 189 ? 18.018 -3.725 -31.949 1.00 64.12 189 THR A N 1
ATOM 1501 C CA . THR A 1 189 ? 16.703 -3.442 -32.532 1.00 64.12 189 THR A CA 1
ATOM 1502 C C . THR A 1 189 ? 15.633 -4.127 -31.693 1.00 64.12 189 THR A C 1
ATOM 1504 O O . THR A 1 189 ? 15.791 -5.270 -31.243 1.00 64.12 189 THR A O 1
ATOM 1507 N N . MET A 1 190 ? 14.545 -3.402 -31.464 1.00 66.62 190 MET A N 1
ATOM 1508 C CA . MET A 1 190 ? 13.458 -3.799 -30.587 1.00 66.62 190 MET A CA 1
ATOM 1509 C C . MET A 1 190 ? 12.127 -3.779 -31.330 1.00 66.62 190 MET A C 1
ATOM 1511 O O . MET A 1 190 ? 11.858 -2.811 -32.043 1.00 66.62 190 MET A O 1
ATOM 1515 N N . PRO A 1 191 ? 11.251 -4.780 -31.129 1.00 68.06 191 PRO A N 1
ATOM 1516 C CA . PRO A 1 191 ? 9.842 -4.586 -31.427 1.00 68.06 191 PRO A CA 1
ATOM 1517 C C . PRO A 1 191 ? 9.297 -3.438 -30.569 1.00 68.06 191 PRO A C 1
ATOM 1519 O O . PRO A 1 191 ? 9.698 -3.277 -29.411 1.00 68.06 191 PRO A O 1
ATOM 1522 N N . GLU A 1 192 ? 8.358 -2.670 -31.124 1.00 74.75 192 GLU A N 1
ATOM 1523 C CA . GLU A 1 192 ? 7.624 -1.650 -30.372 1.00 74.75 192 GLU A CA 1
ATOM 1524 C C . GLU A 1 192 ? 7.160 -2.220 -29.031 1.00 74.75 192 GLU A C 1
ATOM 1526 O O . GLU A 1 192 ? 6.516 -3.272 -28.965 1.00 74.75 192 GLU A O 1
ATOM 1531 N N . SER A 1 193 ? 7.564 -1.549 -27.960 1.00 76.06 193 SER A N 1
ATOM 1532 C CA . SER A 1 193 ? 7.358 -1.995 -26.592 1.00 76.06 193 SER A CA 1
ATOM 1533 C C . SER A 1 193 ? 6.601 -0.923 -25.821 1.00 76.06 193 SER A C 1
ATOM 1535 O O . SER A 1 193 ? 6.846 0.264 -25.980 1.00 76.06 193 SER A O 1
ATOM 1537 N N . MET A 1 194 ? 5.683 -1.327 -24.959 1.00 80.56 194 MET A N 1
ATOM 1538 C CA . MET A 1 194 ? 4.885 -0.444 -24.122 1.00 80.56 194 MET A CA 1
ATOM 1539 C C . MET A 1 194 ? 4.998 -0.905 -22.680 1.00 80.56 194 MET A C 1
ATOM 1541 O O . MET A 1 194 ? 4.765 -2.075 -22.379 1.00 80.56 194 MET A O 1
ATOM 1545 N N . ILE A 1 195 ? 5.335 0.013 -21.781 1.00 83.12 195 ILE A N 1
ATOM 1546 C CA . ILE A 1 195 ? 5.255 -0.221 -20.345 1.00 83.12 195 ILE A CA 1
ATOM 1547 C C . ILE A 1 195 ? 3.937 0.370 -19.862 1.00 83.12 195 ILE A C 1
ATOM 1549 O O . ILE A 1 195 ? 3.772 1.589 -19.832 1.00 83.12 195 ILE A O 1
ATOM 1553 N N . HIS A 1 196 ? 2.994 -0.490 -19.500 1.00 86.50 196 HIS A N 1
ATOM 1554 C CA . HIS A 1 196 ? 1.721 -0.076 -18.933 1.00 86.50 196 HIS A CA 1
ATOM 1555 C C . HIS A 1 196 ? 1.862 0.039 -17.417 1.00 86.50 196 HIS A C 1
ATOM 1557 O O . HIS A 1 196 ? 2.197 -0.940 -16.754 1.00 86.50 196 HIS A O 1
ATOM 1563 N N . PHE A 1 197 ? 1.590 1.224 -16.879 1.00 88.50 197 PHE A N 1
ATOM 1564 C CA . PHE A 1 197 ? 1.585 1.535 -15.458 1.00 88.50 197 PHE A CA 1
ATOM 1565 C C . PHE A 1 197 ? 0.169 1.634 -14.903 1.00 88.50 197 PHE A C 1
ATOM 1567 O O . PHE A 1 197 ? -0.699 2.268 -15.501 1.00 88.50 197 PHE A O 1
ATOM 1574 N N . VAL A 1 198 ? -0.019 1.088 -13.704 1.00 91.31 198 VAL A N 1
ATOM 1575 C CA . VAL A 1 198 ? -1.198 1.329 -12.869 1.00 91.31 198 VAL A CA 1
ATOM 1576 C C . VAL A 1 198 ? -0.728 1.911 -11.543 1.00 91.31 198 VAL A C 1
ATOM 1578 O O . VAL A 1 198 ? -0.023 1.252 -10.778 1.00 91.31 198 VAL A O 1
ATOM 1581 N N . ILE A 1 199 ? -1.098 3.160 -11.276 1.00 91.56 199 ILE A N 1
ATOM 1582 C CA . ILE A 1 199 ? -0.785 3.869 -10.034 1.00 91.56 199 ILE A CA 1
ATOM 1583 C C . ILE A 1 199 ? -2.055 3.911 -9.192 1.00 91.56 199 ILE A C 1
ATOM 1585 O O . ILE A 1 199 ? -3.028 4.557 -9.569 1.00 91.56 199 ILE A O 1
ATOM 1589 N N . SER A 1 200 ? -2.043 3.233 -8.049 1.00 91.50 200 SER A N 1
ATOM 1590 C CA . SER A 1 200 ? -3.149 3.241 -7.090 1.00 91.50 200 SER A CA 1
ATOM 1591 C C . SER A 1 200 ? -2.823 4.152 -5.916 1.00 91.50 200 SER A C 1
ATOM 1593 O O . SER A 1 200 ? -1.776 4.002 -5.277 1.00 91.50 200 SER A O 1
ATOM 1595 N N . ASN A 1 201 ? -3.732 5.073 -5.608 1.00 91.88 201 ASN A N 1
ATOM 1596 C CA . ASN A 1 201 ? -3.632 5.901 -4.418 1.00 91.88 201 ASN A CA 1
ATOM 1597 C C . ASN A 1 201 ? -4.331 5.212 -3.241 1.00 91.88 201 ASN A C 1
ATOM 1599 O O . ASN A 1 201 ? -5.553 5.107 -3.223 1.00 91.88 201 ASN A O 1
ATOM 1603 N N . GLN A 1 202 ? -3.547 4.759 -2.265 1.00 87.56 202 GLN A N 1
ATOM 1604 C CA . GLN A 1 202 ? -4.039 4.157 -1.021 1.00 87.56 202 GLN A CA 1
ATOM 1605 C C . GLN A 1 202 ? -3.565 4.980 0.184 1.00 87.56 202 GLN A C 1
ATOM 1607 O O . GLN A 1 202 ? -3.208 4.445 1.235 1.00 87.56 202 GLN A O 1
ATOM 1612 N N . THR A 1 203 ? -3.470 6.302 0.004 1.00 83.38 203 THR A N 1
ATOM 1613 C CA . THR A 1 203 ? -2.854 7.197 0.988 1.00 83.38 203 THR A CA 1
ATOM 1614 C C . THR A 1 203 ? -3.840 7.840 1.977 1.00 83.38 203 THR A C 1
ATOM 1616 O O . THR A 1 203 ? -3.453 8.702 2.774 1.00 83.38 203 THR A O 1
ATOM 1619 N N . GLY A 1 204 ? -5.133 7.509 1.908 1.00 83.44 204 GLY A N 1
ATOM 1620 C CA . GLY A 1 204 ? -6.177 8.169 2.701 1.00 83.44 204 GLY A CA 1
ATOM 1621 C C . GLY A 1 204 ? -6.362 9.654 2.355 1.00 83.44 204 GLY A C 1
ATOM 1622 O O . GLY A 1 204 ? -7.039 10.389 3.074 1.00 83.44 204 GLY A O 1
ATOM 1623 N N . LYS A 1 205 ? -5.686 10.148 1.310 1.00 87.25 205 LYS A N 1
ATOM 1624 C CA . LYS A 1 205 ? -5.591 11.565 0.944 1.00 87.25 205 LYS A CA 1
ATOM 1625 C C . LYS A 1 205 ? -5.555 11.721 -0.568 1.00 87.25 205 LYS A C 1
ATOM 1627 O O . LYS A 1 205 ? -5.092 10.851 -1.291 1.00 87.25 205 LYS A O 1
ATOM 1632 N N . THR A 1 206 ? -5.993 12.878 -1.057 1.00 91.00 206 THR A N 1
ATOM 1633 C CA . THR A 1 206 ? -5.829 13.232 -2.474 1.00 91.00 206 THR A CA 1
ATOM 1634 C C . THR A 1 206 ? -4.373 13.594 -2.761 1.00 91.00 206 THR A C 1
ATOM 1636 O O . THR A 1 206 ? -3.825 14.499 -2.127 1.00 91.00 206 THR A O 1
ATOM 1639 N N . LEU A 1 207 ? -3.768 12.927 -3.743 1.00 92.62 207 LEU A N 1
ATOM 1640 C CA . LEU A 1 207 ? -2.466 13.297 -4.292 1.00 92.62 207 LEU A CA 1
ATOM 1641 C C . LEU A 1 207 ? -2.641 14.502 -5.217 1.00 92.62 207 LEU A C 1
ATOM 1643 O O . LEU A 1 207 ? -3.561 14.525 -6.036 1.00 92.62 207 LEU A O 1
ATOM 1647 N N . LYS A 1 208 ? -1.756 15.493 -5.100 1.00 94.69 208 LYS A N 1
ATOM 1648 C CA . LYS A 1 208 ? -1.703 16.669 -5.981 1.00 94.69 208 LYS A CA 1
ATOM 1649 C C . LYS A 1 208 ? -0.366 16.721 -6.703 1.00 94.69 208 LYS A C 1
ATOM 1651 O O . LYS A 1 208 ? 0.633 16.261 -6.154 1.00 94.69 208 LYS A O 1
ATOM 1656 N N . ASN A 1 209 ? -0.368 17.276 -7.914 1.00 93.62 209 ASN A N 1
ATOM 1657 C CA . ASN A 1 209 ? 0.788 17.314 -8.810 1.00 93.62 209 ASN A CA 1
ATOM 1658 C C . ASN A 1 209 ? 1.466 15.940 -8.944 1.00 93.62 209 ASN A C 1
ATOM 1660 O O . ASN A 1 209 ? 2.687 15.826 -8.844 1.00 93.62 209 ASN A O 1
ATOM 1664 N N . LEU A 1 210 ? 0.656 14.892 -9.130 1.00 93.69 210 LEU A N 1
ATOM 1665 C CA . LEU A 1 210 ? 1.129 13.524 -9.289 1.00 93.69 210 LEU A CA 1
ATOM 1666 C C . LEU A 1 210 ? 2.018 13.424 -10.530 1.00 93.69 210 LEU A C 1
ATOM 1668 O O . LEU A 1 210 ? 1.593 13.765 -11.637 1.00 93.69 210 LEU A O 1
ATOM 1672 N N . LYS A 1 211 ? 3.233 12.918 -10.332 1.00 93.75 211 LYS A N 1
ATOM 1673 C CA . LYS A 1 211 ? 4.220 12.682 -11.381 1.00 93.75 211 LYS A CA 1
ATOM 1674 C C . LYS A 1 211 ? 4.732 11.251 -11.335 1.00 93.75 211 LYS A C 1
ATOM 1676 O O . LYS A 1 211 ? 5.068 10.749 -10.260 1.00 93.75 211 LYS A O 1
ATOM 1681 N N . LEU A 1 212 ? 4.847 10.638 -12.508 1.00 91.88 212 LEU A N 1
ATOM 1682 C CA . LEU A 1 212 ? 5.600 9.407 -12.730 1.00 91.88 212 LEU A CA 1
ATOM 1683 C C . LEU A 1 212 ? 6.894 9.772 -13.453 1.00 91.88 212 LEU A C 1
ATOM 1685 O O . LEU A 1 212 ? 6.861 10.318 -14.549 1.00 91.88 212 LEU A O 1
ATOM 1689 N N . ILE A 1 213 ? 8.027 9.489 -12.832 1.00 89.75 213 ILE A N 1
ATOM 1690 C CA . ILE A 1 213 ? 9.351 9.843 -13.331 1.00 89.75 213 ILE A CA 1
ATOM 1691 C C . ILE A 1 213 ? 10.087 8.544 -13.641 1.00 89.75 213 ILE A C 1
ATOM 1693 O O . ILE A 1 213 ? 10.179 7.656 -12.794 1.00 89.75 213 ILE A O 1
ATOM 1697 N N . LEU A 1 214 ? 10.610 8.440 -14.853 1.00 87.06 214 LEU A N 1
ATOM 1698 C CA . LEU A 1 214 ? 11.393 7.316 -15.340 1.00 87.06 214 LEU A CA 1
ATOM 1699 C C . LEU A 1 214 ? 12.815 7.809 -15.581 1.00 87.06 214 LEU A C 1
ATOM 1701 O O . LEU A 1 214 ? 13.000 8.757 -16.337 1.00 87.06 214 LEU A O 1
ATOM 1705 N N . ASN A 1 215 ? 13.804 7.168 -14.963 1.00 85.75 215 ASN A N 1
ATOM 1706 C CA . ASN A 1 215 ? 15.220 7.429 -15.221 1.00 85.75 215 ASN A CA 1
ATOM 1707 C C . ASN A 1 215 ? 15.891 6.146 -15.695 1.00 85.75 215 ASN A C 1
ATOM 1709 O O . ASN A 1 215 ? 15.824 5.129 -15.002 1.00 85.75 215 ASN A O 1
ATOM 1713 N N . PHE A 1 216 ? 16.546 6.198 -16.844 1.00 80.25 216 PHE A N 1
ATOM 1714 C CA . PHE A 1 216 ? 17.215 5.063 -17.461 1.00 80.25 216 PHE A CA 1
ATOM 1715 C C . PHE A 1 216 ? 18.723 5.152 -17.206 1.00 80.25 216 PHE A C 1
ATOM 1717 O O . PHE A 1 216 ? 19.345 6.188 -17.419 1.00 80.25 216 PHE A O 1
ATOM 1724 N N . ASP A 1 217 ? 19.295 4.064 -16.694 1.00 78.44 217 ASP A N 1
ATOM 1725 C CA . ASP A 1 217 ? 20.692 3.948 -16.272 1.00 78.44 217 ASP A CA 1
ATOM 1726 C C . ASP A 1 217 ? 21.358 2.806 -17.051 1.00 78.44 217 ASP A C 1
ATOM 1728 O O . ASP A 1 217 ? 20.879 1.666 -17.016 1.00 78.44 217 ASP A O 1
ATOM 1732 N N . GLY A 1 218 ? 22.434 3.124 -17.776 1.00 73.50 218 GLY A N 1
ATOM 1733 C CA . GLY A 1 218 ? 23.102 2.204 -18.706 1.00 73.50 218 GLY A CA 1
ATOM 1734 C C . GLY A 1 218 ? 22.327 1.947 -20.005 1.00 73.50 218 GLY A C 1
ATOM 1735 O O . GLY A 1 218 ? 22.548 0.921 -20.647 1.00 73.50 218 GLY A O 1
ATOM 1736 N N . ILE A 1 219 ? 21.395 2.841 -20.369 1.00 73.00 219 ILE A N 1
ATOM 1737 C CA . ILE A 1 219 ? 20.537 2.730 -21.558 1.00 73.00 219 ILE A CA 1
ATOM 1738 C C . ILE A 1 219 ? 20.460 4.088 -22.256 1.00 73.00 219 ILE A C 1
ATOM 1740 O O . ILE A 1 219 ? 20.129 5.087 -21.619 1.00 73.00 219 ILE A O 1
ATOM 1744 N N . ALA A 1 220 ? 20.698 4.105 -23.563 1.00 70.50 220 ALA A N 1
ATOM 1745 C CA . ALA A 1 220 ? 20.425 5.245 -24.428 1.00 70.50 220 ALA A CA 1
ATOM 1746 C C . ALA A 1 220 ? 19.132 4.997 -25.218 1.00 70.50 220 ALA A C 1
ATOM 1748 O O . ALA A 1 220 ? 19.021 4.002 -25.940 1.00 70.50 220 ALA A O 1
ATOM 1749 N N . LEU A 1 221 ? 18.152 5.893 -25.073 1.00 70.50 221 LEU A N 1
ATOM 1750 C CA . LEU A 1 221 ? 16.914 5.891 -25.858 1.00 70.50 221 LEU A CA 1
ATOM 1751 C C . LEU A 1 221 ? 17.075 6.831 -27.061 1.00 70.50 221 LEU A C 1
ATOM 1753 O O . LEU A 1 221 ? 17.386 8.009 -26.861 1.00 70.50 221 LEU A O 1
ATOM 1757 N N . TYR 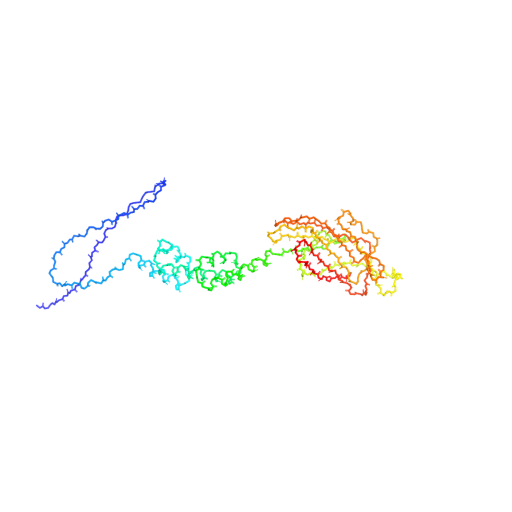A 1 222 ? 16.850 6.328 -28.280 1.00 64.12 222 TYR A N 1
ATOM 1758 C CA . TYR A 1 222 ? 16.974 7.110 -29.517 1.00 64.12 222 TYR A CA 1
ATOM 1759 C C . TYR A 1 222 ? 15.620 7.566 -30.084 1.00 64.12 222 TYR A C 1
ATOM 1761 O O . TYR A 1 222 ? 14.579 6.948 -29.863 1.00 64.12 222 TYR A O 1
ATOM 1769 N N . GLU A 1 223 ? 15.661 8.702 -30.786 1.00 54.59 223 GLU A N 1
ATOM 1770 C CA . GLU A 1 223 ? 14.527 9.454 -31.329 1.00 54.59 223 GLU A CA 1
ATOM 1771 C C . GLU A 1 223 ? 13.627 8.626 -32.262 1.00 54.59 223 GLU A C 1
ATOM 1773 O O . GLU A 1 223 ? 13.924 8.447 -33.437 1.00 54.59 223 GLU A O 1
ATOM 1778 N N . SER A 1 224 ? 12.477 8.185 -31.751 1.00 50.53 224 SER A N 1
ATOM 1779 C CA . SER A 1 224 ? 11.170 8.335 -32.421 1.00 50.53 224 SER A CA 1
ATOM 1780 C C . SER A 1 224 ? 10.014 8.035 -31.461 1.00 50.53 224 SER A C 1
ATOM 1782 O O . SER A 1 224 ? 8.991 7.495 -31.853 1.00 50.53 224 SER A O 1
ATOM 1784 N N . LEU A 1 225 ? 10.165 8.304 -30.167 1.00 53.56 225 LEU A N 1
ATOM 1785 C CA . LEU A 1 225 ? 9.146 7.950 -29.187 1.00 53.56 225 LEU A CA 1
ATOM 1786 C C . LEU A 1 225 ? 8.054 9.029 -29.159 1.00 53.56 225 LEU A C 1
ATOM 1788 O O . LEU A 1 225 ? 8.191 10.026 -28.455 1.00 53.56 225 LEU A O 1
ATOM 1792 N N . ASP A 1 226 ? 6.962 8.860 -29.900 1.00 54.22 226 ASP A N 1
ATOM 1793 C CA . ASP A 1 226 ? 5.840 9.811 -29.874 1.00 54.22 226 ASP A CA 1
ATOM 1794 C C . ASP A 1 226 ? 4.973 9.667 -28.596 1.00 54.22 226 ASP A C 1
ATOM 1796 O O . ASP A 1 226 ? 3.765 9.441 -28.654 1.00 54.22 226 ASP A O 1
ATOM 1800 N N . ASN A 1 227 ? 5.577 9.753 -27.396 1.00 58.75 227 ASN A N 1
ATOM 1801 C CA . ASN A 1 227 ? 4.836 9.720 -26.118 1.00 58.75 227 ASN A CA 1
ATOM 1802 C C . ASN A 1 227 ? 4.341 11.088 -25.650 1.00 58.75 227 ASN A C 1
ATOM 1804 O O . ASN A 1 227 ? 3.732 11.169 -24.579 1.00 58.75 227 ASN A O 1
ATOM 1808 N N . THR A 1 228 ? 4.563 12.157 -26.417 1.00 56.78 228 THR A N 1
ATOM 1809 C CA . THR A 1 228 ? 3.955 13.456 -26.087 1.00 56.78 228 THR A CA 1
ATOM 1810 C C . THR A 1 228 ? 2.425 13.339 -26.053 1.00 56.78 228 THR A C 1
ATOM 1812 O O . THR A 1 228 ? 1.779 13.896 -25.168 1.00 56.78 228 THR A O 1
ATOM 1815 N N . SER A 1 229 ? 1.865 12.485 -26.918 1.00 54.88 229 SER A N 1
ATOM 1816 C CA . SER A 1 229 ? 0.453 12.083 -26.941 1.00 54.88 229 SER A CA 1
ATOM 1817 C C . SER A 1 229 ? -0.02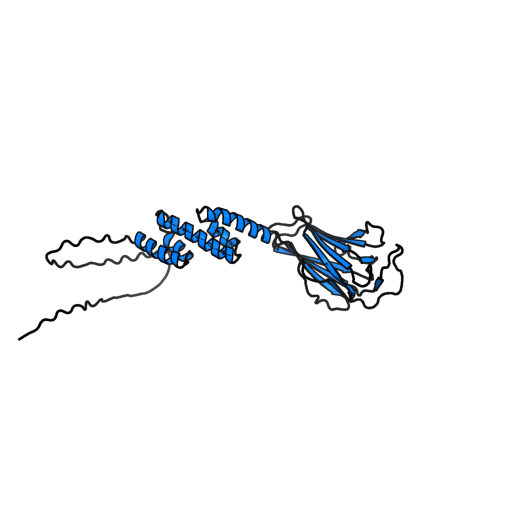7 11.359 -25.668 1.00 54.88 229 SER A C 1
ATOM 1819 O O . SER A 1 229 ? -1.205 11.439 -25.327 1.00 54.88 229 SER A O 1
ATOM 1821 N N . ASN A 1 230 ? 0.881 10.715 -24.926 1.00 63.97 230 ASN A N 1
ATOM 1822 C CA . ASN A 1 230 ? 0.604 9.958 -23.698 1.00 63.97 230 ASN A CA 1
ATOM 1823 C C . ASN A 1 230 ? 0.964 10.732 -22.413 1.00 63.97 230 ASN A C 1
ATOM 1825 O O . ASN A 1 230 ? 0.943 10.168 -21.317 1.00 63.97 230 ASN A O 1
ATOM 1829 N N . GLY A 1 231 ? 1.299 12.022 -22.534 1.00 70.56 231 GLY A N 1
ATOM 1830 C CA . GLY A 1 231 ? 1.527 12.918 -21.398 1.00 70.56 231 GLY A CA 1
ATOM 1831 C C . GLY A 1 231 ? 2.904 12.809 -20.740 1.00 70.56 231 GLY A C 1
ATOM 1832 O O . GLY A 1 231 ? 3.046 13.254 -19.601 1.00 70.56 231 GLY A O 1
ATOM 1833 N N . PHE A 1 232 ? 3.902 12.231 -21.422 1.00 79.25 232 PHE A N 1
ATOM 1834 C CA . PHE A 1 232 ? 5.287 12.183 -20.943 1.00 79.25 232 PHE A CA 1
ATOM 1835 C C . PHE A 1 232 ? 6.170 13.226 -21.632 1.00 79.25 232 PHE A C 1
ATOM 1837 O O . PHE A 1 232 ? 6.244 13.292 -22.858 1.00 79.25 232 PHE A O 1
ATOM 1844 N N . GLU A 1 233 ? 6.902 13.985 -20.822 1.00 81.56 233 GLU A N 1
ATOM 1845 C CA . GLU A 1 233 ? 7.933 14.925 -21.254 1.00 81.56 233 GLU A CA 1
ATOM 1846 C C . GLU A 1 233 ? 9.322 14.306 -21.081 1.00 81.56 233 GLU A C 1
ATOM 1848 O O . GLU A 1 233 ? 9.676 13.820 -20.001 1.00 81.56 233 GLU A O 1
ATOM 1853 N N . TYR A 1 234 ? 10.133 14.336 -22.135 1.00 75.75 234 TYR A N 1
ATOM 1854 C CA . TYR A 1 234 ? 11.470 13.753 -22.117 1.00 75.75 234 TYR A CA 1
ATOM 1855 C C . TYR A 1 234 ? 12.487 14.618 -21.384 1.00 75.75 234 TYR A C 1
ATOM 1857 O O . TYR A 1 234 ? 12.446 15.846 -21.428 1.00 75.75 234 TYR A O 1
ATOM 1865 N N . GLN A 1 235 ? 13.437 13.948 -20.739 1.00 73.62 235 GLN A N 1
ATOM 1866 C CA . GLN A 1 235 ? 14.577 14.572 -20.087 1.00 73.62 235 GLN A CA 1
ATOM 1867 C C . GLN A 1 235 ? 15.851 14.155 -20.827 1.00 73.62 235 GLN A C 1
ATOM 1869 O O . GLN A 1 235 ? 16.185 12.968 -20.906 1.00 73.62 235 GLN A O 1
ATOM 1874 N N . ASN A 1 236 ? 16.548 15.139 -21.395 1.00 66.19 236 ASN A N 1
ATOM 1875 C CA . ASN A 1 236 ? 17.825 14.925 -22.074 1.00 66.19 236 ASN A CA 1
ATOM 1876 C C . ASN A 1 236 ? 18.890 14.426 -21.089 1.00 66.19 236 ASN A C 1
ATOM 1878 O O . ASN A 1 236 ? 18.864 14.754 -19.900 1.00 66.19 236 ASN A O 1
ATOM 1882 N N . TYR A 1 237 ? 19.849 13.650 -21.594 1.00 62.34 237 TYR A N 1
ATOM 1883 C CA . TYR A 1 237 ? 21.020 13.235 -20.824 1.00 62.34 237 TYR A CA 1
ATOM 1884 C C . TYR A 1 237 ? 21.787 14.452 -20.277 1.00 62.34 237 TYR A C 1
ATOM 1886 O O . TYR A 1 237 ? 22.164 15.348 -21.027 1.00 62.34 237 TYR A O 1
ATOM 1894 N N . ILE A 1 238 ? 22.060 14.472 -18.966 1.00 49.12 238 ILE A N 1
ATOM 1895 C CA . ILE A 1 238 ? 22.846 15.547 -18.324 1.00 49.12 238 ILE A CA 1
ATOM 1896 C C . ILE A 1 238 ? 24.365 15.305 -18.492 1.00 49.12 238 ILE A C 1
ATOM 1898 O O . ILE A 1 238 ? 25.152 16.243 -18.415 1.00 49.12 238 ILE A O 1
ATOM 1902 N N . ASN A 1 239 ? 24.786 14.069 -18.800 1.00 49.00 239 ASN A N 1
ATOM 1903 C CA . ASN A 1 239 ? 26.196 13.640 -18.771 1.00 49.00 239 ASN A CA 1
ATOM 1904 C C . ASN A 1 239 ? 26.791 13.222 -20.138 1.00 49.00 239 ASN A C 1
ATOM 1906 O O . ASN A 1 239 ? 27.634 12.332 -20.190 1.00 49.00 239 ASN A O 1
ATOM 1910 N N . GLY A 1 240 ? 26.389 13.856 -21.245 1.00 42.91 240 GLY A N 1
ATOM 1911 C CA . GLY A 1 240 ? 27.187 13.860 -22.489 1.00 42.91 240 GLY A CA 1
ATOM 1912 C C . GLY A 1 240 ? 27.176 12.597 -23.365 1.00 42.91 240 GLY A C 1
ATOM 1913 O O . GLY A 1 240 ? 27.908 12.550 -24.349 1.00 42.91 240 GLY A O 1
ATOM 1914 N N . LEU A 1 241 ? 26.347 11.602 -23.057 1.00 46.25 241 LEU A N 1
ATOM 1915 C CA . LEU A 1 241 ? 26.002 10.516 -23.980 1.00 46.25 241 LEU A CA 1
ATOM 1916 C C . LEU A 1 241 ? 24.751 10.952 -24.756 1.00 46.25 241 LEU A C 1
ATOM 1918 O O . LEU A 1 241 ? 23.804 11.436 -24.138 1.00 46.25 241 LEU A O 1
ATOM 1922 N N . GLY A 1 242 ? 24.746 10.861 -26.087 1.00 48.97 242 GLY A N 1
ATOM 1923 C CA . GLY A 1 242 ? 23.571 11.237 -26.891 1.00 48.97 242 GLY A CA 1
ATOM 1924 C C . GLY A 1 242 ? 22.304 10.447 -26.506 1.00 48.97 242 GLY A C 1
ATOM 1925 O O . GLY A 1 242 ? 22.399 9.286 -26.114 1.00 48.97 242 GLY A O 1
ATOM 1926 N N . GLY A 1 243 ? 21.121 11.071 -26.619 1.00 55.19 243 GLY A N 1
ATOM 1927 C CA . GLY A 1 243 ? 19.806 10.451 -26.363 1.00 55.19 243 GLY A CA 1
ATOM 1928 C C . GLY A 1 243 ? 19.064 10.951 -25.107 1.00 55.19 243 GLY A C 1
ATOM 1929 O O . GLY A 1 243 ? 19.503 11.876 -24.416 1.00 55.19 243 GLY A O 1
ATOM 1930 N N . TYR A 1 244 ? 17.909 10.342 -24.806 1.00 59.38 244 TYR A N 1
ATOM 1931 C CA . TYR A 1 244 ? 17.090 10.676 -23.626 1.00 59.38 244 TYR A CA 1
ATOM 1932 C C . TYR A 1 244 ? 17.447 9.798 -22.414 1.00 59.38 244 TYR A C 1
ATOM 1934 O O . TYR A 1 244 ? 17.477 8.572 -22.522 1.00 59.38 244 TYR A O 1
ATOM 1942 N N . ALA A 1 245 ? 17.669 10.420 -21.248 1.00 64.75 245 ALA A N 1
ATOM 1943 C CA . ALA A 1 245 ? 17.988 9.740 -19.980 1.00 64.75 245 ALA A CA 1
ATOM 1944 C C . ALA A 1 245 ? 16.755 9.448 -19.117 1.00 64.75 245 ALA A C 1
ATOM 1946 O O . ALA A 1 245 ? 16.833 8.710 -18.133 1.00 64.75 245 ALA A O 1
ATOM 1947 N N . GLY A 1 246 ? 15.616 10.057 -19.438 1.00 76.38 246 GLY A N 1
ATOM 1948 C CA . GLY A 1 246 ? 14.423 9.932 -18.623 1.00 76.38 246 GLY A CA 1
ATOM 1949 C C . GLY A 1 246 ? 13.170 10.500 -19.265 1.00 76.38 246 GLY A C 1
ATOM 1950 O O . GLY A 1 246 ? 13.209 11.110 -20.334 1.00 76.38 246 GLY A O 1
ATOM 1951 N N . ALA A 1 247 ? 12.048 10.286 -18.591 1.00 83.50 247 ALA A N 1
ATOM 1952 C CA . ALA A 1 247 ? 10.742 10.796 -18.977 1.00 83.50 247 ALA A CA 1
ATOM 1953 C C . ALA A 1 247 ? 9.910 11.127 -17.734 1.00 83.50 247 ALA A C 1
ATOM 1955 O O . ALA A 1 247 ? 10.002 10.439 -16.716 1.00 83.50 247 ALA A O 1
ATOM 1956 N N . ILE A 1 248 ? 9.086 12.168 -17.812 1.00 87.62 248 ILE A N 1
ATOM 1957 C CA . ILE A 1 248 ? 8.219 12.616 -16.721 1.00 87.62 248 ILE A CA 1
ATOM 1958 C C . ILE A 1 248 ? 6.784 12.692 -17.227 1.00 87.62 248 ILE A C 1
ATOM 1960 O O . ILE A 1 248 ? 6.465 13.528 -18.064 1.00 87.62 248 ILE A O 1
ATOM 1964 N N . GLY A 1 249 ? 5.912 11.845 -16.690 1.00 89.19 249 GLY A N 1
ATOM 1965 C CA . GLY A 1 249 ? 4.468 11.936 -16.871 1.00 89.19 249 GLY A CA 1
ATOM 1966 C C . GLY A 1 249 ? 3.843 12.790 -15.774 1.00 89.19 249 GLY A C 1
ATOM 1967 O O . GLY A 1 249 ? 4.071 12.512 -14.594 1.00 89.19 249 GLY A O 1
ATOM 1968 N N . SER A 1 250 ? 3.065 13.813 -16.137 1.00 91.12 250 SER A N 1
ATOM 1969 C CA . SER A 1 250 ? 2.389 14.712 -15.185 1.00 91.12 250 SER A CA 1
ATOM 1970 C C . SER A 1 250 ? 0.870 14.542 -15.254 1.00 91.12 250 SER A C 1
ATOM 1972 O O . SER A 1 250 ? 0.264 14.795 -16.288 1.00 91.12 250 SER A O 1
ATOM 1974 N N . PHE A 1 251 ? 0.242 14.146 -14.142 1.00 89.62 251 PHE A N 1
ATOM 1975 C CA . PHE A 1 251 ? -1.150 13.662 -14.130 1.00 89.62 251 PHE A CA 1
ATOM 1976 C C . PHE A 1 251 ? -2.095 14.435 -13.196 1.00 89.62 251 PHE A C 1
ATOM 1978 O O . PHE A 1 251 ? -3.216 14.004 -12.941 1.00 89.62 251 PHE A O 1
ATOM 1985 N N . GLY A 1 252 ? -1.671 15.587 -12.669 1.00 90.50 252 GLY A N 1
ATOM 1986 C CA . GLY A 1 252 ? -2.534 16.451 -11.860 1.00 90.50 252 GLY A CA 1
ATOM 1987 C C . GLY A 1 252 ? -2.897 15.830 -10.509 1.00 90.50 252 GLY A C 1
ATOM 1988 O O . GLY A 1 252 ? -2.023 15.662 -9.659 1.00 90.50 252 GLY A O 1
ATOM 1989 N N . THR A 1 253 ? -4.179 15.544 -10.267 1.00 94.25 253 THR A N 1
ATOM 1990 C CA . THR A 1 253 ? -4.662 15.034 -8.972 1.00 94.25 253 THR A CA 1
ATOM 1991 C C . THR A 1 253 ? -5.212 13.619 -9.059 1.00 94.25 253 THR A C 1
ATOM 1993 O O . THR A 1 253 ? -5.978 13.319 -9.968 1.00 94.25 253 THR A O 1
ATOM 1996 N N . LEU A 1 254 ? -4.927 12.796 -8.049 1.00 93.88 254 LEU A N 1
ATOM 1997 C CA . LEU A 1 254 ? -5.493 11.454 -7.900 1.00 93.88 254 LEU A CA 1
ATOM 1998 C C . LEU A 1 254 ? -6.152 11.335 -6.522 1.00 93.88 254 LEU A C 1
ATOM 2000 O O . LEU A 1 254 ? -5.480 11.470 -5.498 1.00 93.88 254 LEU A O 1
ATOM 2004 N N . GLN A 1 255 ? -7.470 11.130 -6.485 1.00 93.06 255 GLN A N 1
ATOM 2005 C CA . GLN A 1 255 ? -8.211 10.972 -5.226 1.00 93.06 255 GLN A CA 1
ATOM 2006 C C . GLN A 1 255 ? -7.866 9.643 -4.548 1.00 93.06 255 GLN A C 1
ATOM 2008 O O . GLN A 1 255 ? -7.325 8.736 -5.180 1.00 93.06 255 GLN A O 1
ATOM 2013 N N . ASP A 1 256 ? -8.122 9.553 -3.245 1.00 90.50 256 ASP A N 1
ATOM 2014 C CA . ASP A 1 256 ? -7.900 8.317 -2.492 1.00 90.50 256 ASP A CA 1
ATOM 2015 C C . ASP A 1 256 ? -8.808 7.188 -2.991 1.00 90.50 256 ASP A C 1
ATOM 2017 O O . ASP A 1 256 ? -9.939 7.434 -3.410 1.00 90.50 256 ASP A O 1
ATOM 2021 N N . GLY A 1 257 ? -8.290 5.962 -3.000 1.00 86.88 257 GLY A N 1
ATOM 2022 C CA . GLY A 1 257 ? -8.982 4.782 -3.518 1.00 86.88 257 GLY A CA 1
ATOM 2023 C C . GLY A 1 257 ? -9.074 4.703 -5.047 1.00 86.88 257 GLY A C 1
ATOM 2024 O O . GLY A 1 257 ? -9.488 3.669 -5.569 1.00 86.88 257 GLY A O 1
ATOM 2025 N N . LEU A 1 258 ? -8.673 5.748 -5.781 1.00 93.50 258 LEU A N 1
ATOM 2026 C CA . LEU A 1 258 ? -8.678 5.748 -7.244 1.00 93.50 258 LEU A CA 1
ATOM 2027 C C . LEU A 1 258 ? -7.354 5.262 -7.839 1.00 93.50 258 LEU A C 1
ATOM 2029 O O . LEU A 1 258 ? -6.297 5.254 -7.198 1.00 93.50 258 LEU A O 1
ATOM 2033 N N . GLN A 1 259 ? -7.435 4.886 -9.114 1.00 93.88 259 GLN A N 1
ATOM 2034 C CA . GLN A 1 259 ? -6.309 4.426 -9.911 1.00 93.88 259 GLN A CA 1
ATOM 2035 C C . GLN A 1 259 ? -6.129 5.288 -11.157 1.00 93.88 259 GLN A C 1
ATOM 2037 O O . GLN A 1 259 ? -7.098 5.753 -11.757 1.00 93.88 259 GLN A O 1
ATOM 2042 N N . LEU A 1 260 ? -4.874 5.455 -11.555 1.00 92.19 260 LEU A N 1
ATOM 2043 C CA . LEU A 1 260 ? -4.466 6.027 -12.827 1.00 92.19 260 LEU A CA 1
ATOM 2044 C C . LEU A 1 260 ? -3.791 4.936 -13.659 1.00 92.19 260 LEU A C 1
ATOM 2046 O O . LEU A 1 260 ? -2.843 4.303 -13.195 1.00 92.19 260 LEU A O 1
ATOM 2050 N N . SER A 1 261 ? -4.252 4.762 -14.894 1.00 91.19 261 SER A N 1
ATOM 2051 C CA . SER A 1 261 ? -3.629 3.906 -15.903 1.00 91.19 261 SER A CA 1
ATOM 2052 C C . SER A 1 261 ? -2.966 4.790 -16.959 1.00 91.19 261 SER A C 1
ATOM 2054 O O . SER A 1 261 ? -3.565 5.758 -17.426 1.00 91.19 261 SER A O 1
ATOM 2056 N N . THR A 1 262 ? -1.706 4.504 -17.281 1.00 88.44 262 THR A N 1
ATOM 2057 C CA . THR A 1 262 ? -0.941 5.239 -18.297 1.00 88.44 262 THR A CA 1
ATOM 2058 C C . THR A 1 262 ? 0.117 4.348 -18.932 1.00 88.44 262 THR A C 1
ATOM 2060 O O . THR A 1 262 ? 0.573 3.383 -18.319 1.00 88.44 262 THR A O 1
ATOM 2063 N N . THR A 1 263 ? 0.543 4.684 -20.143 1.00 85.62 263 THR A N 1
ATOM 2064 C CA . THR A 1 263 ? 1.478 3.873 -20.920 1.00 85.62 263 THR A CA 1
ATOM 2065 C C . THR A 1 263 ? 2.672 4.702 -21.357 1.00 85.62 263 THR A C 1
ATOM 2067 O O . THR A 1 263 ? 2.526 5.819 -21.846 1.00 85.62 263 THR A O 1
ATOM 2070 N N . PHE A 1 264 ? 3.863 4.128 -21.207 1.00 83.31 264 PHE A N 1
ATOM 2071 C CA . PHE A 1 264 ? 5.098 4.669 -21.755 1.00 83.31 264 PHE A CA 1
ATOM 2072 C C . PHE A 1 264 ? 5.574 3.788 -22.909 1.00 83.31 264 PHE A C 1
ATOM 2074 O O . PHE A 1 264 ? 5.894 2.615 -22.701 1.00 83.31 264 PHE A O 1
ATOM 2081 N N . SER A 1 265 ? 5.621 4.340 -24.119 1.00 78.56 265 SER A N 1
ATOM 2082 C CA . SER A 1 265 ? 6.027 3.605 -25.320 1.00 78.56 265 SER A CA 1
ATOM 2083 C C . SER A 1 265 ? 7.523 3.742 -25.599 1.00 78.56 265 SER A C 1
ATOM 2085 O O . SER A 1 265 ? 8.126 4.799 -25.428 1.00 78.56 265 SER A O 1
ATOM 2087 N N . LEU A 1 266 ? 8.114 2.659 -26.069 1.00 74.75 266 LEU A N 1
ATOM 2088 C CA . LEU A 1 266 ? 9.493 2.503 -26.499 1.00 74.75 266 LEU A CA 1
ATOM 2089 C C . LEU A 1 266 ? 9.457 1.987 -27.949 1.00 74.75 266 LEU A C 1
ATOM 2091 O O . LEU A 1 266 ? 9.270 0.798 -28.196 1.00 74.75 266 LEU A O 1
ATOM 2095 N N . GLN A 1 267 ? 9.557 2.906 -28.904 1.00 67.69 267 GLN A N 1
ATOM 2096 C CA . GLN A 1 267 ? 9.675 2.693 -30.341 1.00 67.69 267 GLN A CA 1
ATOM 2097 C C . GLN A 1 267 ? 11.145 2.579 -30.787 1.00 67.69 267 GLN A C 1
ATOM 2099 O O . GLN A 1 267 ? 12.042 3.249 -30.271 1.00 67.69 267 GLN A O 1
ATOM 2104 N N . SER A 1 268 ? 11.333 1.745 -31.808 1.00 58.28 268 SER A N 1
ATOM 2105 C CA . SER A 1 268 ? 12.459 1.712 -32.750 1.00 58.28 268 SER A CA 1
ATOM 2106 C C . SER A 1 268 ? 13.783 1.128 -32.253 1.00 58.28 268 SER A C 1
ATOM 2108 O O . SER A 1 268 ? 14.182 0.082 -32.762 1.00 58.28 268 SER A O 1
ATOM 2110 N N . SER A 1 269 ? 14.474 1.734 -31.286 1.00 60.88 269 SER A N 1
ATOM 2111 C CA . SER A 1 269 ? 15.833 1.294 -30.923 1.00 60.88 269 SER A CA 1
ATOM 2112 C C . SER A 1 269 ? 16.272 1.830 -29.564 1.00 60.88 269 SER A C 1
ATOM 2114 O O . SER A 1 269 ? 16.037 2.995 -29.241 1.00 60.88 269 SER A O 1
ATOM 2116 N N . TYR A 1 270 ? 17.002 1.019 -28.801 1.00 64.88 270 TYR A N 1
ATOM 2117 C CA . TYR A 1 270 ? 17.792 1.499 -27.667 1.00 64.88 270 TYR A CA 1
ATOM 2118 C C . TYR A 1 270 ? 19.160 0.809 -27.636 1.00 64.88 270 TYR A C 1
ATOM 2120 O O . TYR A 1 270 ? 19.343 -0.284 -28.184 1.00 64.88 270 TYR A O 1
ATOM 2128 N N . SER A 1 271 ? 20.124 1.438 -26.973 1.00 66.56 271 SER A N 1
ATOM 2129 C CA . SER A 1 271 ? 21.489 0.917 -26.841 1.00 66.56 271 SER A CA 1
ATOM 2130 C C . SER A 1 271 ? 21.838 0.720 -25.371 1.00 66.56 271 SER A C 1
ATOM 2132 O O . SER A 1 271 ? 21.470 1.548 -24.539 1.00 66.56 271 SER A O 1
ATOM 2134 N N . PHE A 1 272 ? 22.550 -0.360 -25.039 1.00 69.00 272 PHE A N 1
ATOM 2135 C CA . PHE A 1 272 ? 23.018 -0.625 -23.672 1.00 69.00 272 PHE A CA 1
ATOM 2136 C C . PHE A 1 272 ? 24.523 -0.488 -23.561 1.00 69.00 272 PHE A C 1
ATOM 2138 O O . PHE A 1 272 ? 25.257 -0.846 -24.486 1.00 69.00 272 PHE A O 1
ATOM 2145 N N . ASP A 1 273 ? 24.971 -0.036 -22.395 1.00 63.31 273 ASP A N 1
ATOM 2146 C CA . ASP A 1 273 ? 26.379 -0.052 -22.003 1.00 63.31 273 ASP A CA 1
ATOM 2147 C C . ASP A 1 273 ? 26.797 -1.490 -21.626 1.00 63.31 273 ASP A C 1
ATOM 2149 O O . ASP A 1 273 ? 26.906 -1.863 -20.456 1.00 63.31 273 ASP A O 1
ATOM 2153 N N . GLY A 1 274 ? 26.920 -2.356 -22.640 1.00 61.44 274 GLY A N 1
ATOM 2154 C CA . GLY A 1 274 ? 27.337 -3.756 -22.510 1.00 61.44 274 GLY A CA 1
ATOM 2155 C C . GLY A 1 274 ? 26.244 -4.810 -22.747 1.00 61.44 274 GLY A C 1
ATOM 2156 O O . GLY A 1 274 ? 25.133 -4.532 -23.193 1.00 61.44 274 GLY A O 1
ATOM 2157 N N . SER A 1 275 ? 26.581 -6.077 -22.482 1.00 59.06 275 SER A N 1
ATOM 2158 C CA . SER A 1 275 ? 25.765 -7.251 -22.843 1.00 59.06 275 SER A CA 1
ATOM 2159 C C . SER A 1 275 ? 24.719 -7.675 -21.802 1.00 59.06 275 SER A C 1
ATOM 2161 O O . SER A 1 275 ? 23.928 -8.573 -22.072 1.00 59.06 275 SER A O 1
ATOM 2163 N N . ASN A 1 276 ? 24.697 -7.058 -20.615 1.00 64.75 276 ASN A N 1
ATOM 2164 C CA . ASN A 1 276 ? 23.852 -7.491 -19.490 1.00 64.75 276 ASN A CA 1
ATOM 2165 C C . ASN A 1 276 ? 22.590 -6.629 -19.273 1.00 64.75 276 ASN A C 1
ATOM 2167 O O . ASN A 1 276 ? 21.862 -6.858 -18.305 1.00 64.75 276 ASN A O 1
ATOM 2171 N N . GLY A 1 277 ? 22.317 -5.664 -20.158 1.00 71.19 277 GLY A N 1
ATOM 2172 C CA . GLY A 1 277 ? 21.181 -4.746 -20.050 1.00 71.19 277 GLY A CA 1
ATOM 2173 C C . GLY A 1 277 ? 21.477 -3.505 -19.201 1.00 71.19 277 GLY A C 1
ATOM 2174 O O . GLY A 1 277 ? 22.606 -3.028 -19.163 1.00 71.19 277 GLY A O 1
ATOM 2175 N N . GLY A 1 278 ? 20.452 -2.972 -18.533 1.00 77.81 278 GLY A N 1
ATOM 2176 C CA . GLY A 1 278 ? 20.526 -1.727 -17.760 1.00 77.81 278 GLY A CA 1
ATOM 2177 C C . GLY A 1 278 ? 19.514 -1.698 -16.617 1.00 77.81 278 GLY A C 1
ATOM 2178 O O . GLY A 1 278 ? 19.015 -2.737 -16.183 1.00 77.81 278 GLY A O 1
ATOM 2179 N N . ASN A 1 279 ? 19.182 -0.515 -16.107 1.00 81.94 279 ASN A N 1
ATOM 2180 C CA . ASN A 1 279 ? 18.135 -0.361 -15.098 1.00 81.94 279 ASN A CA 1
ATOM 2181 C C . ASN A 1 279 ? 17.223 0.815 -15.426 1.00 81.94 279 ASN A C 1
ATOM 2183 O O . ASN A 1 279 ? 17.669 1.826 -15.960 1.00 81.94 279 ASN A O 1
ATOM 2187 N N . VAL A 1 280 ? 15.964 0.716 -15.008 1.00 83.25 280 VAL A N 1
AT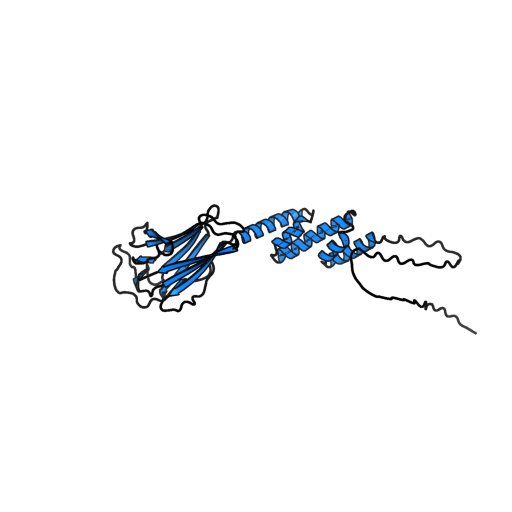OM 2188 C CA . VAL A 1 280 ? 15.083 1.879 -14.902 1.00 83.25 280 VAL A CA 1
ATOM 2189 C C . VAL A 1 280 ? 14.789 2.151 -13.438 1.00 83.25 280 VAL A C 1
ATOM 2191 O O . VAL A 1 280 ? 14.496 1.242 -12.663 1.00 83.25 280 VAL A O 1
ATOM 2194 N N . THR A 1 281 ? 14.872 3.412 -13.045 1.00 87.31 281 THR A N 1
ATOM 2195 C CA . THR A 1 281 ? 14.327 3.880 -11.778 1.00 87.31 281 THR A CA 1
ATOM 2196 C C . THR A 1 281 ? 12.963 4.482 -12.048 1.00 87.31 281 THR A C 1
ATOM 2198 O O . THR A 1 281 ? 12.848 5.449 -12.797 1.00 87.31 281 THR A O 1
ATOM 2201 N N . ILE A 1 282 ? 11.940 3.888 -11.444 1.00 88.31 282 ILE A N 1
ATOM 2202 C CA . ILE A 1 282 ? 10.560 4.354 -11.507 1.00 88.31 282 ILE A CA 1
ATOM 2203 C C . ILE A 1 282 ? 10.279 5.086 -10.207 1.00 88.31 282 ILE A C 1
ATOM 2205 O O . ILE A 1 282 ? 10.329 4.485 -9.132 1.00 88.31 282 ILE A O 1
ATOM 2209 N N . SER A 1 283 ? 10.002 6.378 -10.306 1.00 90.81 283 SER A N 1
ATOM 2210 C CA . SER A 1 283 ? 9.753 7.246 -9.168 1.00 90.81 283 SER A CA 1
ATOM 2211 C C . SER A 1 283 ? 8.358 7.844 -9.252 1.00 90.81 283 SER A C 1
ATOM 2213 O O . SER A 1 283 ? 7.962 8.367 -10.288 1.00 90.81 283 SER A O 1
ATOM 2215 N N . VAL A 1 284 ? 7.620 7.808 -8.146 1.00 92.06 284 VAL A N 1
ATOM 2216 C CA . VAL A 1 284 ? 6.347 8.518 -8.015 1.00 92.06 284 VAL A CA 1
ATOM 2217 C C . VAL A 1 284 ? 6.496 9.642 -7.014 1.00 92.06 284 VAL A C 1
ATOM 2219 O O . VAL A 1 284 ? 6.963 9.437 -5.891 1.00 92.06 284 VAL A O 1
ATOM 2222 N N . SER A 1 285 ? 6.105 10.835 -7.446 1.00 92.62 285 SER A N 1
ATOM 2223 C CA . SER A 1 285 ? 6.147 12.058 -6.656 1.00 92.62 285 SER A CA 1
ATOM 2224 C C . SER A 1 285 ? 4.777 12.727 -6.653 1.00 92.62 285 SER A C 1
ATOM 2226 O O . SER A 1 285 ? 4.053 12.680 -7.643 1.00 92.62 285 SER A O 1
ATOM 2228 N N . ALA A 1 286 ? 4.422 13.329 -5.525 1.00 93.50 286 ALA A N 1
ATOM 2229 C CA . ALA A 1 286 ? 3.232 14.147 -5.349 1.00 93.50 286 ALA A CA 1
ATOM 2230 C C . ALA A 1 286 ? 3.508 15.171 -4.238 1.00 93.50 286 ALA A C 1
ATOM 2232 O O . ALA A 1 286 ? 4.362 14.943 -3.374 1.00 93.50 286 ALA A O 1
ATOM 2233 N N . ASP A 1 287 ? 2.783 16.286 -4.234 1.00 91.06 287 ASP A N 1
ATOM 2234 C CA . ASP A 1 287 ? 2.964 17.350 -3.243 1.00 91.06 287 ASP A CA 1
ATOM 2235 C C . ASP A 1 287 ? 2.811 16.825 -1.814 1.00 91.06 287 ASP A C 1
ATOM 2237 O O . ASP A 1 287 ? 1.816 16.183 -1.478 1.00 91.06 287 ASP A O 1
ATOM 2241 N N . ASN A 1 288 ? 3.754 17.175 -0.936 1.00 83.62 288 ASN A N 1
ATOM 2242 C CA . ASN A 1 288 ? 3.774 16.762 0.474 1.00 83.62 288 ASN A CA 1
ATOM 2243 C C . ASN A 1 288 ? 3.842 15.239 0.700 1.00 83.62 288 ASN A C 1
ATOM 2245 O O . ASN A 1 288 ? 3.626 14.778 1.823 1.00 83.62 288 ASN A O 1
ATOM 2249 N N . PHE A 1 289 ? 4.178 14.462 -0.332 1.00 84.31 289 PHE A N 1
ATOM 2250 C CA . PHE A 1 289 ? 4.489 13.043 -0.216 1.00 84.31 289 PHE A CA 1
ATOM 2251 C C . PHE A 1 289 ? 5.972 12.806 -0.463 1.00 84.31 289 PHE A C 1
ATOM 2253 O O . PHE A 1 289 ? 6.593 13.395 -1.348 1.00 84.31 289 PHE A O 1
ATOM 2260 N N . LYS A 1 290 ? 6.556 11.907 0.330 1.00 84.62 290 LYS A N 1
ATOM 2261 C CA . LYS A 1 290 ? 7.922 11.454 0.089 1.00 84.62 290 LYS A CA 1
ATOM 2262 C C . LYS A 1 290 ? 7.948 10.698 -1.237 1.00 84.62 290 LYS A C 1
ATOM 2264 O O . LYS A 1 290 ? 7.246 9.698 -1.373 1.00 84.62 290 LYS A O 1
ATOM 2269 N N . THR A 1 291 ? 8.781 11.152 -2.172 1.00 88.19 291 THR A N 1
ATOM 2270 C CA . THR A 1 291 ? 8.997 10.457 -3.444 1.00 88.19 291 THR A CA 1
ATOM 2271 C C . THR A 1 291 ? 9.402 9.010 -3.182 1.00 88.19 291 THR A C 1
ATOM 2273 O O . THR A 1 291 ? 10.364 8.743 -2.455 1.00 88.19 291 THR A O 1
ATOM 2276 N N . GLN A 1 292 ? 8.667 8.077 -3.778 1.00 87.50 292 GLN A N 1
ATOM 2277 C CA . GLN A 1 292 ? 8.962 6.649 -3.705 1.00 87.50 292 GLN A CA 1
ATOM 2278 C C . GLN A 1 292 ? 9.639 6.246 -5.006 1.00 87.50 292 GLN A C 1
ATOM 2280 O O . GLN A 1 292 ? 9.158 6.613 -6.071 1.00 87.50 292 GLN A O 1
ATOM 2285 N N . SER A 1 293 ? 10.776 5.558 -4.922 1.00 88.56 293 SER A N 1
ATOM 2286 C CA . SER A 1 293 ? 11.586 5.197 -6.090 1.00 88.56 293 SER A CA 1
ATOM 2287 C C . SER A 1 293 ? 11.945 3.723 -6.057 1.00 88.56 293 SER A C 1
ATOM 2289 O O . SER A 1 293 ? 12.290 3.194 -5.000 1.00 88.56 293 SER A O 1
ATOM 2291 N N . TYR A 1 294 ? 11.901 3.082 -7.219 1.00 86.31 294 TYR A N 1
ATOM 2292 C CA . TYR A 1 294 ? 12.144 1.654 -7.371 1.00 86.31 294 TYR A CA 1
ATOM 2293 C C . TYR A 1 294 ? 13.074 1.426 -8.553 1.00 86.31 294 TYR A C 1
ATOM 2295 O O . TYR A 1 294 ? 12.743 1.786 -9.681 1.00 86.31 294 TYR A O 1
ATOM 2303 N N . LYS A 1 295 ? 14.235 0.824 -8.292 1.00 85.62 295 LYS A N 1
ATOM 2304 C CA . LYS A 1 295 ? 15.176 0.422 -9.339 1.00 85.62 295 LYS A CA 1
ATOM 2305 C C . LYS A 1 295 ? 14.793 -0.969 -9.825 1.00 85.62 295 LYS A C 1
ATOM 2307 O O . LYS A 1 295 ? 14.757 -1.911 -9.036 1.00 85.62 295 LYS A O 1
ATOM 2312 N N . ILE A 1 296 ? 14.483 -1.082 -11.107 1.00 83.94 296 ILE A N 1
ATOM 2313 C CA . ILE A 1 296 ? 14.053 -2.320 -11.742 1.00 83.94 296 ILE A CA 1
ATOM 2314 C C . ILE A 1 296 ? 15.083 -2.685 -12.811 1.00 83.94 296 ILE A C 1
ATOM 2316 O O . ILE A 1 296 ? 15.383 -1.856 -13.677 1.00 83.94 296 ILE A O 1
ATOM 2320 N N . PRO A 1 297 ? 15.637 -3.909 -12.767 1.00 80.44 297 PRO A N 1
ATOM 2321 C CA . PRO A 1 297 ? 16.584 -4.346 -13.774 1.00 80.44 297 PRO A CA 1
ATOM 2322 C C . PRO A 1 297 ? 15.875 -4.539 -15.113 1.00 80.44 297 PRO A C 1
ATOM 2324 O O . PRO A 1 297 ? 14.780 -5.113 -15.186 1.00 80.44 297 PRO A O 1
ATOM 2327 N N . ILE A 1 298 ? 16.546 -4.086 -16.163 1.00 77.94 298 ILE A N 1
ATOM 2328 C CA . ILE A 1 298 ? 16.179 -4.285 -17.556 1.00 77.94 298 ILE A CA 1
ATOM 2329 C C . ILE A 1 298 ? 17.082 -5.378 -18.109 1.00 77.94 298 ILE A C 1
ATOM 2331 O O . ILE A 1 298 ? 18.301 -5.228 -18.132 1.00 77.94 298 ILE A O 1
ATOM 2335 N N . VAL A 1 299 ? 16.478 -6.485 -18.537 1.00 73.94 299 VAL A N 1
ATOM 2336 C CA . VAL A 1 299 ? 17.202 -7.611 -19.134 1.00 73.94 299 VAL A CA 1
ATOM 2337 C C . VAL A 1 299 ? 16.852 -7.702 -20.608 1.00 73.94 299 VAL A C 1
ATOM 2339 O O . VAL A 1 299 ? 15.670 -7.735 -20.965 1.00 73.94 299 VAL A O 1
ATOM 2342 N N . VAL A 1 300 ? 17.896 -7.793 -21.424 1.00 69.25 300 VAL A N 1
ATOM 2343 C CA . VAL A 1 300 ? 17.821 -8.138 -22.843 1.00 69.25 300 VAL A CA 1
ATOM 2344 C C . VAL A 1 300 ? 17.940 -9.650 -22.955 1.00 69.25 300 VAL A C 1
ATOM 2346 O O . VAL A 1 300 ? 18.810 -10.245 -22.316 1.00 69.25 300 VAL A O 1
ATOM 2349 N N . LYS A 1 301 ? 17.038 -10.275 -23.706 1.00 65.00 301 LYS A N 1
ATOM 2350 C CA . LYS A 1 301 ? 17.156 -11.680 -24.102 1.00 65.00 301 LYS A CA 1
ATOM 2351 C C . LYS A 1 301 ? 17.404 -11.754 -25.595 1.00 65.00 301 LYS A C 1
ATOM 2353 O O . LYS A 1 301 ? 16.753 -10.937 -26.282 1.00 65.00 301 LYS A O 1
#

Secondary structure (DSSP, 8-state):
------------------------SS---------PPP----------PPPPPHHHHHHHHHHHHHTTT-HHHHHHHHGGGTTSHHHHHHHHHHHHHHHHHHHHTT-HHHHHHHHHT--SHHHHHHHHHHHHHHHHHTTEEEEEEEEEETTB-S----EETT---EEE--SEEESS---TTS--PEEEE---EEEEEEEEEESSS-B-S-EEEEEEESEEEPS----GGGTEEEEE-SSS-SSEEEEEEE---B-TT-EEEEEEEE-SEEEESSTT-EEEEEEEE-TTSPPEEEEEEEEE-

Radius of gyration: 37.28 Å; Cα contacts (8 Å, |Δi|>4): 518; chains: 1; bounding box: 80×75×102 Å